Protein AF-A0A835Y8F3-F1 (afdb_monomer_lite)

Foldseek 3Di:
DDDDDDDDDDDDDPPDPPDDDDDDDPDPDDDDDDDDDDDDDDDDDDDDDDDDDDDDDDDDDDDDDDDDDDDDDDDDDDDDDDDDDDDDDDDDDDDDDDDDDPPPPPPPPPPPDPVVVVVVVVVVLLQVFADDDLDPFLPDPVRLVLQLVLLVLLLVLLVLQCVQFDDPLSNVLSVLSNVLSVLSNVLSPDDDPCNRVSVLVSLLSLLVSLQSLLCLQVNHDDPVVVVVSNVCSSRCSVVSNVVSVVNNLVSLVVVCVVPVVLVVLNVQLVVLVVLLVVLVCCVDPVNVPPSNSSSSNSNSNSRSSSSCRVSSRVSVVVVVVPDPPPPPD

Organism: NCBI:txid47281

pLDDT: mean 76.37, std 23.07, range [35.09, 98.69]

Structure (mmCIF, N/CA/C/O backbone):
data_AF-A0A835Y8F3-F1
#
_entry.id   AF-A0A835Y8F3-F1
#
loop_
_atom_site.group_PDB
_atom_site.id
_atom_site.type_symbol
_atom_site.label_atom_id
_atom_site.label_alt_id
_atom_site.label_comp_id
_atom_site.label_asym_id
_atom_site.label_entity_id
_atom_site.label_seq_id
_atom_site.pdbx_PDB_ins_code
_atom_site.Cartn_x
_atom_site.Cartn_y
_atom_site.Cartn_z
_atom_site.occupancy
_atom_site.B_iso_or_equiv
_atom_site.auth_seq_id
_atom_site.auth_comp_id
_atom_site.auth_asym_id
_atom_site.auth_atom_id
_atom_site.pdbx_PDB_model_num
ATOM 1 N N . MET A 1 1 ? -0.228 -54.329 15.354 1.00 44.56 1 MET A N 1
ATOM 2 C CA . MET A 1 1 ? -0.810 -53.948 16.657 1.00 44.56 1 MET A CA 1
ATOM 3 C C . MET A 1 1 ? 0.303 -53.407 17.538 1.00 44.56 1 MET A C 1
ATOM 5 O O . MET A 1 1 ? 1.116 -54.184 18.009 1.00 44.56 1 MET A O 1
ATOM 9 N N . ALA A 1 2 ? 0.378 -52.087 17.684 1.00 35.09 2 ALA A N 1
ATOM 10 C CA . ALA A 1 2 ? 1.173 -51.405 18.702 1.00 35.09 2 ALA A CA 1
ATOM 11 C C . ALA A 1 2 ? 0.467 -50.069 18.959 1.00 35.09 2 ALA A C 1
ATOM 13 O O . ALA A 1 2 ? 0.426 -49.208 18.082 1.00 35.09 2 ALA A O 1
ATOM 14 N N . VAL A 1 3 ? -0.197 -49.978 20.108 1.00 45.72 3 VAL A N 1
ATOM 15 C CA . VAL A 1 3 ? -0.925 -48.799 20.584 1.00 45.72 3 VAL A CA 1
ATOM 16 C C . VAL A 1 3 ? 0.067 -47.966 21.392 1.00 45.72 3 VAL A C 1
ATOM 18 O O . VAL A 1 3 ? 0.670 -48.480 22.331 1.00 45.72 3 VAL A O 1
ATOM 21 N N . ALA A 1 4 ? 0.273 -46.709 21.001 1.00 48.47 4 ALA A N 1
ATOM 22 C CA . ALA A 1 4 ? 1.025 -45.729 21.783 1.00 48.47 4 ALA A CA 1
ATOM 23 C C . ALA A 1 4 ? 0.060 -44.986 22.729 1.00 48.47 4 ALA A C 1
ATOM 25 O O . ALA A 1 4 ? -1.084 -44.761 22.335 1.00 48.47 4 ALA A O 1
ATOM 26 N N . PRO A 1 5 ? 0.477 -44.616 23.955 1.00 59.91 5 PRO A N 1
ATOM 27 C CA . PRO A 1 5 ? -0.421 -44.013 24.929 1.00 59.91 5 PRO A CA 1
ATOM 28 C C . PRO A 1 5 ? -0.569 -42.501 24.718 1.00 59.91 5 PRO A C 1
ATOM 30 O O . PRO A 1 5 ? 0.413 -41.777 24.542 1.00 59.91 5 PRO A O 1
ATOM 33 N N . ASP A 1 6 ? -1.816 -42.042 24.802 1.00 57.12 6 ASP A N 1
ATOM 34 C CA . ASP A 1 6 ? -2.204 -40.637 24.878 1.00 57.12 6 ASP A CA 1
ATOM 35 C C . ASP A 1 6 ? -1.733 -40.026 26.206 1.00 57.12 6 ASP A C 1
ATOM 37 O O . ASP A 1 6 ? -2.283 -40.291 27.276 1.00 57.12 6 ASP A O 1
ATOM 41 N N . GLY A 1 7 ? -0.693 -39.194 26.141 1.00 59.09 7 GLY A N 1
ATOM 42 C CA . GLY A 1 7 ? -0.287 -38.316 27.236 1.00 59.09 7 GLY A CA 1
ATOM 43 C C . GLY A 1 7 ? -0.913 -36.923 27.081 1.00 59.09 7 GLY A C 1
ATOM 44 O O . GLY A 1 7 ? -0.932 -36.392 25.967 1.00 59.09 7 GLY A O 1
ATOM 45 N N . PRO A 1 8 ? -1.404 -36.285 28.159 1.00 51.81 8 PRO A N 1
ATOM 46 C CA . PRO A 1 8 ? -2.010 -34.963 28.072 1.00 51.81 8 PRO A CA 1
ATOM 47 C C . PRO A 1 8 ? -0.957 -33.896 27.741 1.00 51.81 8 PRO A C 1
ATOM 49 O O . PRO A 1 8 ? 0.061 -33.751 28.421 1.00 51.81 8 PRO A O 1
ATOM 52 N N . LEU A 1 9 ? -1.230 -33.119 26.690 1.00 47.66 9 LEU A N 1
ATOM 53 C CA . LEU A 1 9 ? -0.440 -31.958 26.293 1.00 47.66 9 LEU A CA 1
ATOM 54 C C . LEU A 1 9 ? -0.509 -30.889 27.390 1.00 47.66 9 LEU A C 1
ATOM 56 O O . LEU A 1 9 ? -1.548 -30.269 27.619 1.00 47.66 9 LEU A O 1
ATOM 60 N N . THR A 1 10 ? 0.613 -30.651 28.063 1.00 47.69 10 THR A N 1
ATOM 61 C CA . THR A 1 10 ? 0.758 -29.534 28.997 1.00 47.69 10 THR A CA 1
ATOM 62 C C . THR A 1 10 ? 0.810 -28.207 28.227 1.00 47.69 10 THR A C 1
ATOM 64 O O . THR A 1 10 ? 1.503 -28.099 27.211 1.00 47.69 10 THR A O 1
ATOM 67 N N . PRO A 1 11 ? 0.097 -27.157 28.674 1.00 47.84 11 PRO A N 1
ATOM 68 C CA . PRO A 1 11 ? 0.141 -25.865 28.008 1.00 47.84 11 PRO A CA 1
ATOM 69 C C . PRO A 1 11 ? 1.503 -25.197 28.232 1.00 47.84 11 PRO A C 1
ATOM 71 O O . PRO A 1 11 ? 1.900 -24.885 29.357 1.00 47.84 11 PRO A O 1
ATOM 74 N N . VAL A 1 12 ? 2.207 -24.931 27.132 1.00 46.34 12 VAL A N 1
ATOM 75 C CA . VAL A 1 12 ? 3.435 -24.131 27.106 1.00 46.34 12 VAL A CA 1
ATOM 76 C C . VAL A 1 12 ? 3.101 -22.702 27.549 1.00 46.34 12 VAL A C 1
ATOM 78 O O . VAL A 1 12 ? 2.569 -21.894 26.785 1.00 46.34 12 VAL A O 1
ATOM 81 N N . ARG A 1 13 ? 3.410 -22.374 28.810 1.00 39.00 13 ARG A N 1
ATOM 82 C CA . ARG A 1 13 ? 3.364 -21.000 29.331 1.00 39.00 13 ARG A CA 1
ATOM 83 C C . ARG A 1 13 ? 4.481 -20.177 28.688 1.00 39.00 13 ARG A C 1
ATOM 85 O O . ARG A 1 13 ? 5.632 -20.228 29.119 1.00 39.00 13 ARG A O 1
ATOM 92 N N . TRP A 1 14 ? 4.130 -19.357 27.703 1.00 38.19 14 TRP A N 1
ATOM 93 C CA . TRP A 1 14 ? 4.994 -18.281 27.225 1.00 38.19 14 TRP A CA 1
ATOM 94 C C . TRP A 1 14 ? 5.134 -17.221 28.319 1.00 38.19 14 TRP A C 1
ATOM 96 O O . TRP A 1 14 ? 4.242 -16.405 28.553 1.00 38.19 14 TRP A O 1
ATOM 106 N N . ARG A 1 15 ? 6.265 -17.244 29.025 1.00 39.94 15 ARG A N 1
ATOM 107 C CA . ARG A 1 15 ? 6.626 -16.223 30.010 1.00 39.94 15 ARG A CA 1
ATOM 108 C C . ARG A 1 15 ? 7.080 -14.973 29.245 1.00 39.94 15 ARG A C 1
ATOM 110 O O . ARG A 1 15 ? 8.236 -14.859 28.853 1.00 39.94 15 ARG A O 1
ATOM 117 N N . VAL A 1 16 ? 6.157 -14.046 28.983 1.00 46.56 16 VAL A N 1
ATOM 118 C CA . VAL A 1 16 ? 6.501 -12.721 28.445 1.00 46.56 16 VAL A CA 1
ATOM 119 C C . VAL A 1 16 ? 7.231 -11.955 29.544 1.00 46.56 16 VAL A C 1
ATOM 121 O O . VAL A 1 16 ? 6.627 -11.540 30.532 1.00 46.56 16 VAL A O 1
ATOM 124 N N . ALA A 1 17 ? 8.543 -11.786 29.388 1.00 39.31 17 ALA A N 1
ATOM 125 C CA . ALA A 1 17 ? 9.329 -10.909 30.241 1.00 39.31 17 ALA A CA 1
ATOM 126 C C . ALA A 1 17 ? 8.813 -9.470 30.077 1.00 39.31 17 ALA A C 1
ATOM 128 O O . ALA A 1 17 ? 9.050 -8.821 29.056 1.00 39.31 17 ALA A O 1
ATOM 129 N N . ARG A 1 18 ? 8.081 -8.965 31.079 1.00 39.09 18 ARG A N 1
ATOM 130 C CA . ARG A 1 18 ? 7.761 -7.540 31.187 1.00 39.09 18 ARG A CA 1
ATOM 131 C C . ARG A 1 18 ? 9.068 -6.797 31.461 1.00 39.09 18 ARG A C 1
ATOM 133 O O . ARG A 1 18 ? 9.517 -6.734 32.599 1.00 39.09 18 ARG A O 1
ATOM 140 N N . ARG A 1 19 ? 9.696 -6.246 30.420 1.00 47.88 19 ARG A N 1
ATOM 141 C CA . ARG A 1 19 ? 10.683 -5.175 30.599 1.00 47.88 19 ARG A CA 1
ATOM 142 C C . ARG A 1 19 ? 9.930 -3.946 31.098 1.00 47.88 19 ARG A C 1
ATOM 144 O O . ARG A 1 19 ? 9.123 -3.378 30.363 1.00 47.88 19 ARG A O 1
ATOM 151 N N . SER A 1 20 ? 10.175 -3.572 32.348 1.00 46.31 20 SER A N 1
ATOM 152 C CA . SER A 1 20 ? 9.817 -2.267 32.889 1.00 46.31 20 SER A CA 1
ATOM 153 C C . SER A 1 20 ? 10.564 -1.199 32.092 1.00 46.31 20 SER A C 1
ATOM 155 O O . SER A 1 20 ? 11.793 -1.168 32.045 1.00 46.31 20 SER A O 1
ATOM 157 N N . TRP A 1 21 ? 9.811 -0.351 31.399 1.00 45.81 21 TRP A N 1
ATOM 158 C CA . TRP A 1 21 ? 10.354 0.870 30.820 1.00 45.81 21 TRP A CA 1
ATOM 159 C C . TRP A 1 21 ? 10.507 1.897 31.946 1.00 45.81 21 TRP A C 1
ATOM 161 O O . TRP A 1 21 ? 9.588 2.022 32.759 1.00 45.81 21 TRP A O 1
ATOM 171 N N . PRO A 1 22 ? 11.636 2.619 32.035 1.00 50.19 22 PRO A N 1
ATOM 172 C CA . PRO A 1 22 ? 11.792 3.667 33.031 1.00 50.19 22 PRO A CA 1
ATOM 173 C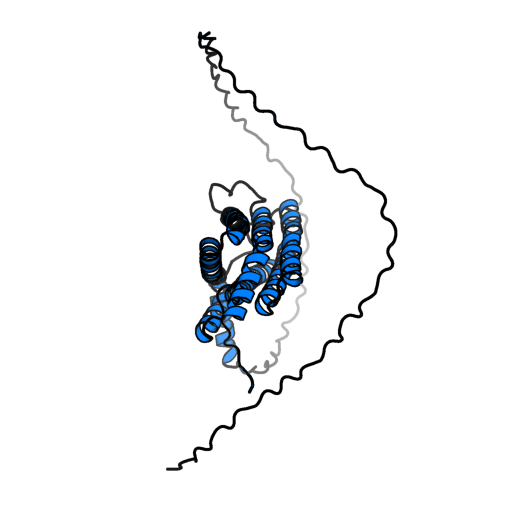 C . PRO A 1 22 ? 10.745 4.760 32.792 1.00 50.19 22 PRO A C 1
ATOM 175 O O . PRO A 1 22 ? 10.546 5.210 31.662 1.00 50.19 22 PRO A O 1
ATOM 178 N N . HIS A 1 23 ? 10.070 5.173 33.865 1.00 46.12 23 HIS A N 1
ATOM 179 C CA . HIS A 1 23 ? 9.161 6.312 33.846 1.00 46.12 23 HIS A CA 1
ATOM 180 C C . HIS A 1 23 ? 9.897 7.569 33.351 1.00 46.12 23 HIS A C 1
ATOM 182 O O . HIS A 1 23 ? 11.042 7.803 33.755 1.00 46.12 23 HIS A O 1
ATOM 188 N N . PRO A 1 24 ? 9.267 8.402 32.504 1.00 43.47 24 PRO A N 1
ATOM 189 C CA . PRO A 1 24 ? 9.845 9.681 32.131 1.00 43.47 24 PRO A CA 1
ATOM 190 C C . PRO A 1 24 ? 9.984 10.554 33.382 1.00 43.47 24 PRO A C 1
ATOM 192 O O . PRO A 1 24 ? 9.021 10.773 34.119 1.00 43.47 24 PRO A O 1
ATOM 195 N N . ARG A 1 25 ? 11.204 11.043 33.628 1.00 46.12 25 ARG A N 1
ATOM 196 C CA . ARG A 1 25 ? 11.465 12.062 34.647 1.00 46.12 25 ARG A CA 1
ATOM 197 C C . ARG A 1 25 ? 10.671 13.313 34.282 1.00 46.12 25 ARG A C 1
ATOM 199 O O . ARG A 1 25 ? 10.851 13.870 33.202 1.00 46.12 25 ARG A O 1
ATOM 206 N N . VAL A 1 26 ? 9.812 13.751 35.197 1.00 43.56 26 VAL A N 1
ATOM 207 C CA . VAL A 1 26 ? 9.160 15.060 35.139 1.00 43.56 26 VAL A CA 1
ATOM 208 C C . VAL A 1 26 ? 10.246 16.114 35.335 1.00 43.56 26 VAL A C 1
ATOM 210 O O . VAL A 1 26 ? 10.705 16.349 36.451 1.00 43.56 26 VAL A O 1
ATOM 213 N N . ILE A 1 27 ? 10.692 16.725 34.240 1.00 45.09 27 ILE A N 1
ATOM 214 C CA . ILE A 1 27 ? 11.496 17.943 34.289 1.00 45.09 27 ILE A CA 1
ATOM 215 C C . ILE A 1 27 ? 10.509 19.083 34.547 1.00 45.09 27 ILE A C 1
ATOM 217 O O . ILE A 1 27 ? 9.724 19.442 33.671 1.00 45.09 27 ILE A O 1
ATOM 221 N N . LYS A 1 28 ? 10.516 19.627 35.769 1.00 41.41 28 LYS A N 1
ATOM 222 C CA . LYS A 1 28 ? 9.869 20.909 36.063 1.00 41.41 28 LYS A CA 1
ATOM 223 C C . LYS A 1 28 ? 10.650 21.995 35.321 1.00 41.41 28 LYS A C 1
ATOM 225 O O . LYS A 1 28 ? 11.751 22.345 35.733 1.00 41.41 28 LYS A O 1
ATOM 230 N N . ALA A 1 29 ? 10.100 22.485 34.216 1.00 38.91 29 ALA A N 1
ATOM 231 C CA . ALA A 1 29 ? 10.605 23.678 33.552 1.00 38.91 29 ALA A CA 1
ATOM 232 C C . ALA A 1 29 ? 10.149 24.916 34.339 1.00 38.91 29 ALA A C 1
ATOM 234 O O . ALA A 1 29 ? 8.958 25.090 34.602 1.00 38.91 29 ALA A O 1
ATOM 235 N N . GLN A 1 30 ? 11.117 25.740 34.741 1.00 39.34 30 GLN A N 1
ATOM 236 C CA . GLN A 1 30 ? 10.907 27.081 35.282 1.00 39.34 30 GLN A CA 1
ATOM 237 C C . GLN A 1 30 ? 10.128 27.944 34.285 1.00 39.34 30 GLN A C 1
ATOM 239 O O . GLN A 1 30 ? 10.415 27.945 33.088 1.00 39.34 30 GLN A O 1
ATOM 244 N N . ALA A 1 31 ? 9.158 28.695 34.806 1.00 40.97 31 ALA A N 1
ATOM 245 C CA . ALA A 1 31 ? 8.430 29.712 34.069 1.00 40.97 31 ALA A CA 1
ATOM 246 C C . ALA A 1 31 ? 9.393 30.830 33.637 1.00 40.97 31 ALA A C 1
ATOM 248 O O . ALA A 1 31 ? 9.937 31.553 34.468 1.00 40.97 31 ALA A O 1
ATOM 249 N N . SER A 1 32 ? 9.597 30.947 32.328 1.00 40.81 32 SER A N 1
ATOM 250 C CA . SER A 1 32 ? 10.219 32.091 31.670 1.00 40.81 32 SER A CA 1
ATOM 251 C C . SER A 1 32 ? 9.108 32.872 30.969 1.00 40.81 32 SER A C 1
ATOM 253 O O . SER A 1 32 ? 8.291 32.304 30.241 1.00 40.81 32 SER A O 1
ATOM 255 N N . SER A 1 33 ? 9.052 34.166 31.267 1.00 43.41 33 SER A N 1
ATOM 256 C CA . SER A 1 33 ? 8.135 35.166 30.726 1.00 43.41 33 SER A CA 1
ATOM 257 C C . SER A 1 33 ? 8.141 35.187 29.194 1.00 43.41 33 SER A C 1
ATOM 259 O O . SER A 1 33 ? 9.172 35.443 28.574 1.00 43.41 33 SER A O 1
ATOM 261 N N . GLN A 1 34 ? 6.972 34.941 28.602 1.00 38.59 34 GLN A N 1
ATOM 262 C CA . GLN A 1 34 ? 6.695 35.117 27.175 1.00 38.59 34 GLN A CA 1
ATOM 263 C C . GLN A 1 34 ? 6.461 36.606 26.860 1.00 38.59 34 GLN A C 1
ATOM 265 O O . GLN A 1 34 ? 5.764 37.265 27.634 1.00 38.59 34 GLN A O 1
ATOM 270 N N . PRO A 1 35 ? 6.966 37.134 25.732 1.00 44.28 35 PRO A N 1
ATOM 271 C CA . PRO A 1 35 ? 6.468 38.374 25.154 1.00 44.28 35 PRO A CA 1
ATOM 272 C C . PRO A 1 35 ? 5.174 38.119 24.363 1.00 44.28 35 PRO A C 1
ATOM 274 O O . PRO A 1 35 ? 5.032 37.100 23.683 1.00 44.28 35 PRO A O 1
ATOM 277 N N . GLU A 1 36 ? 4.237 39.063 24.450 1.00 42.75 36 GLU A N 1
ATOM 278 C CA . GLU A 1 36 ? 3.043 39.137 23.607 1.00 42.75 36 GLU A CA 1
ATOM 279 C C . GLU A 1 36 ? 3.428 39.157 22.123 1.00 42.75 36 GLU A C 1
ATOM 281 O O . GLU A 1 36 ? 4.218 39.993 21.683 1.00 42.75 36 GLU A O 1
ATOM 286 N N . TYR A 1 37 ? 2.834 38.258 21.335 1.00 36.84 37 TYR A N 1
ATOM 287 C CA . TYR A 1 37 ? 2.862 38.341 19.879 1.00 36.84 37 TYR A CA 1
ATOM 288 C C . TYR A 1 37 ? 1.429 38.428 19.357 1.00 36.84 37 TYR A C 1
ATOM 290 O O . TYR A 1 37 ? 0.614 37.524 19.553 1.00 36.84 37 TYR A O 1
ATOM 298 N N . ALA A 1 38 ? 1.142 39.560 18.719 1.00 38.25 38 ALA A N 1
ATOM 299 C CA . ALA A 1 38 ? -0.121 39.886 18.083 1.00 38.25 38 ALA A CA 1
ATOM 300 C C . ALA A 1 38 ? -0.435 38.902 16.944 1.00 38.25 38 ALA A C 1
ATOM 302 O O . ALA A 1 38 ? 0.404 38.617 16.087 1.00 38.25 38 ALA A O 1
ATOM 303 N N . GLY A 1 39 ? -1.658 38.373 16.948 1.00 41.41 39 GLY A N 1
ATOM 304 C CA . GLY A 1 39 ? -2.168 37.508 15.888 1.00 41.41 39 GLY A CA 1
ATOM 305 C C . GLY A 1 39 ? -2.515 38.284 14.608 1.00 41.41 39 GLY A C 1
ATOM 306 O O . GLY A 1 39 ? -2.744 39.494 14.655 1.00 41.41 39 GLY A O 1
ATOM 307 N N . PRO A 1 40 ? -2.590 37.602 13.452 1.00 42.41 40 PRO A N 1
ATOM 308 C CA . PRO A 1 40 ? -3.028 38.218 12.211 1.00 42.41 40 PRO A CA 1
ATOM 309 C C . PRO A 1 40 ? -4.547 38.445 12.205 1.00 42.41 40 PRO A C 1
ATOM 311 O O . PRO A 1 40 ? -5.346 37.546 12.470 1.00 42.41 40 PRO A O 1
ATOM 314 N N . VAL A 1 41 ? -4.914 39.676 11.859 1.00 40.44 41 VAL A N 1
ATOM 315 C CA . VAL A 1 41 ? -6.273 40.164 11.611 1.00 40.44 41 VAL A CA 1
ATOM 316 C C . VAL A 1 41 ? -6.886 39.425 10.414 1.00 40.44 41 VAL A C 1
ATOM 318 O O . VAL A 1 41 ? -6.356 39.468 9.305 1.00 40.44 41 VAL A O 1
ATOM 321 N N . LEU A 1 42 ? -8.023 38.760 10.634 1.00 42.88 42 LEU A N 1
ATOM 322 C CA . LEU A 1 42 ? -8.908 38.253 9.580 1.00 42.88 42 LEU A CA 1
ATOM 323 C C . LEU A 1 42 ? -9.791 39.400 9.057 1.00 42.88 42 LEU A C 1
ATOM 325 O O . LEU A 1 42 ? -10.369 40.120 9.872 1.00 42.88 42 LEU A O 1
ATOM 329 N N . PRO A 1 43 ? -9.973 39.568 7.734 1.00 46.81 43 PRO A N 1
ATOM 330 C CA . PRO A 1 43 ? -10.923 40.542 7.222 1.00 46.81 43 PRO A CA 1
ATOM 331 C C . PRO A 1 43 ? -12.366 40.030 7.333 1.00 46.81 43 PRO A C 1
ATOM 333 O O . PRO A 1 43 ? -12.716 38.929 6.901 1.00 46.81 43 PRO A O 1
ATOM 336 N N . HIS A 1 44 ? -13.202 40.888 7.912 1.00 37.59 44 HIS A N 1
ATOM 337 C CA . HIS A 1 44 ? -14.648 40.768 8.027 1.00 37.59 44 HIS A CA 1
ATOM 338 C C . HIS A 1 44 ? -15.331 40.671 6.652 1.00 37.59 44 HIS A C 1
ATOM 340 O O . HIS A 1 44 ? -15.286 41.605 5.856 1.00 37.59 44 HIS A O 1
ATOM 346 N N . PHE A 1 45 ? -16.050 39.573 6.407 1.00 38.88 45 PHE A N 1
ATOM 347 C CA . PHE A 1 45 ? -17.045 39.484 5.337 1.00 38.88 45 PHE A CA 1
ATOM 348 C C . PHE A 1 45 ? -18.377 40.051 5.847 1.00 38.88 45 PHE A C 1
ATOM 350 O O . PHE A 1 45 ? -19.110 39.390 6.587 1.00 38.88 45 PHE A O 1
ATOM 357 N N . HIS A 1 46 ? -18.685 41.292 5.469 1.00 41.16 46 HIS A N 1
ATOM 358 C CA . HIS A 1 46 ? -19.988 41.903 5.716 1.00 41.16 46 HIS A CA 1
ATOM 359 C C . HIS A 1 46 ? -21.005 41.488 4.647 1.00 41.16 46 HIS A C 1
ATOM 361 O O . HIS A 1 46 ? -20.775 41.598 3.445 1.00 41.16 46 HIS A O 1
ATOM 367 N N . LYS A 1 47 ? -22.164 41.037 5.130 1.00 45.19 47 LYS A N 1
ATOM 368 C CA . LYS A 1 47 ? -23.400 40.839 4.373 1.00 45.19 47 LYS A CA 1
ATOM 369 C C . LYS A 1 47 ? -23.951 42.203 3.947 1.00 45.19 47 LYS A C 1
ATOM 371 O O . LYS A 1 47 ? -24.248 43.014 4.815 1.00 45.19 47 LYS A O 1
ATOM 376 N N . ASN A 1 48 ? -24.158 42.408 2.649 1.00 40.62 48 ASN A N 1
ATOM 377 C CA . ASN A 1 48 ? -25.060 43.430 2.119 1.00 40.62 48 ASN A CA 1
ATOM 378 C C . ASN A 1 48 ? -25.822 42.841 0.927 1.00 40.62 48 ASN A C 1
ATOM 380 O O . ASN A 1 48 ? -25.300 42.734 -0.177 1.00 40.62 48 ASN A O 1
ATOM 384 N N . LEU A 1 49 ? -27.064 42.436 1.188 1.00 39.81 49 LEU A N 1
ATOM 385 C CA . LEU A 1 49 ? -28.080 42.141 0.185 1.00 39.81 49 LEU A CA 1
ATOM 386 C C . LEU A 1 49 ? -29.091 43.287 0.226 1.00 39.81 49 LEU A C 1
ATOM 388 O O . LEU A 1 49 ? -29.805 43.445 1.217 1.00 39.81 49 LEU A O 1
ATOM 392 N N . ARG A 1 50 ? -29.168 44.063 -0.855 1.00 36.78 50 ARG A N 1
ATOM 393 C CA . ARG A 1 50 ? -30.375 44.799 -1.244 1.00 36.78 50 ARG A CA 1
ATOM 394 C C . ARG A 1 50 ? -30.585 44.677 -2.759 1.00 36.78 50 ARG A C 1
ATOM 396 O O . ARG A 1 50 ? -29.601 44.516 -3.479 1.00 36.78 50 ARG A O 1
ATOM 403 N N . PRO A 1 51 ? -31.844 44.696 -3.227 1.00 52.12 51 PRO A N 1
ATOM 404 C CA . PRO A 1 51 ? -32.208 44.294 -4.578 1.00 52.12 51 PRO A CA 1
ATOM 405 C C . PRO A 1 51 ? -32.273 45.500 -5.527 1.00 52.12 51 PRO A C 1
ATOM 407 O O . PRO A 1 51 ? -32.795 46.549 -5.161 1.00 52.12 51 PRO A O 1
ATOM 410 N N . HIS A 1 52 ? -31.810 45.324 -6.762 1.00 41.38 52 HIS A N 1
ATOM 411 C CA . HIS A 1 52 ? -32.110 46.201 -7.900 1.00 41.38 52 HIS A CA 1
ATOM 412 C C . HIS A 1 52 ? -32.528 45.287 -9.061 1.00 41.38 52 HIS A C 1
ATOM 414 O O . HIS A 1 52 ? -31.795 44.366 -9.406 1.00 41.38 52 HIS A O 1
ATOM 420 N N . ILE A 1 53 ? -33.825 45.249 -9.379 1.00 41.16 53 ILE A N 1
ATOM 421 C CA . ILE A 1 53 ? -34.508 46.034 -10.428 1.00 41.16 53 ILE A CA 1
ATOM 422 C C . ILE A 1 53 ? -33.960 45.691 -11.819 1.00 41.16 53 ILE A C 1
ATOM 424 O O . ILE A 1 53 ? -32.792 45.906 -12.121 1.00 41.16 53 ILE A O 1
ATOM 428 N N . ALA A 1 54 ? -34.851 45.116 -12.626 1.00 43.28 54 ALA A N 1
ATOM 429 C CA . ALA A 1 54 ? -34.643 44.673 -13.994 1.00 43.28 54 ALA A CA 1
ATOM 430 C C . ALA A 1 54 ? -34.726 45.826 -15.010 1.00 43.28 54 ALA A C 1
ATOM 432 O O . ALA A 1 54 ? -35.505 46.746 -14.788 1.00 43.28 54 ALA A O 1
ATOM 433 N N . GLU A 1 55 ? -33.970 45.672 -16.110 1.00 35.94 55 GLU A N 1
ATOM 434 C CA . GLU A 1 55 ? -34.162 46.123 -17.516 1.00 35.94 55 GLU A CA 1
ATOM 435 C C . GLU A 1 55 ? -32.881 46.725 -18.138 1.00 35.94 55 GLU A C 1
ATOM 437 O O . GLU A 1 55 ? -32.035 47.239 -17.411 1.00 35.94 55 GLU A O 1
ATOM 442 N N . PRO A 1 56 ? -32.743 46.775 -19.481 1.00 48.59 56 PRO A N 1
ATOM 443 C CA . PRO A 1 56 ? -33.053 45.758 -20.483 1.00 48.59 56 PRO A CA 1
ATOM 444 C C . PRO A 1 56 ? -31.825 45.437 -21.368 1.00 48.59 56 PRO A C 1
ATOM 446 O O . PRO A 1 56 ? -30.767 46.058 -21.301 1.00 48.59 56 PRO A O 1
ATOM 449 N N . GLN A 1 57 ? -31.992 44.413 -22.205 1.00 50.09 57 GLN A N 1
ATOM 450 C CA . GLN A 1 57 ? -31.016 43.882 -23.156 1.00 50.09 57 GLN A CA 1
ATOM 451 C C . GLN A 1 57 ? -30.437 44.937 -24.114 1.00 50.09 57 GLN A C 1
ATOM 453 O O . GLN A 1 57 ? -31.175 45.618 -24.823 1.00 50.09 57 GLN A O 1
ATOM 458 N N . GLN A 1 58 ? -29.109 44.940 -24.255 1.00 43.12 58 GLN A N 1
ATOM 459 C CA . GLN A 1 58 ? -28.425 45.417 -25.458 1.00 43.12 58 GLN A CA 1
ATOM 460 C C . GLN A 1 58 ? -27.713 44.243 -26.132 1.00 43.12 58 GLN A C 1
ATOM 462 O O . GLN A 1 58 ? -26.758 43.667 -25.613 1.00 43.12 58 GLN A O 1
ATOM 467 N N . VAL A 1 59 ? -28.238 43.878 -27.299 1.00 53.16 59 VAL A N 1
ATOM 468 C CA . VAL A 1 59 ? -27.656 42.920 -28.236 1.00 53.16 59 VAL A CA 1
ATOM 469 C C . VAL A 1 59 ? -26.511 43.616 -28.972 1.00 53.16 59 VAL A C 1
ATOM 471 O O . VAL A 1 59 ? -26.714 44.671 -29.568 1.00 53.16 59 VAL A O 1
ATOM 474 N N . ALA A 1 60 ? -25.323 43.013 -28.955 1.00 42.91 60 ALA A N 1
ATOM 475 C CA . ALA A 1 60 ? -24.167 43.442 -29.738 1.00 42.91 60 ALA A CA 1
ATOM 476 C C . ALA A 1 60 ? -23.604 42.257 -30.556 1.00 42.91 60 ALA A C 1
ATOM 478 O O . ALA A 1 60 ? -23.833 41.098 -30.201 1.00 42.91 60 ALA A O 1
ATOM 479 N N . PRO A 1 61 ? -22.952 42.530 -31.699 1.00 51.59 61 PRO A N 1
ATOM 480 C CA . PRO A 1 61 ? -23.097 41.729 -32.911 1.00 51.59 61 PRO A CA 1
ATOM 481 C C . PRO A 1 61 ? -22.209 40.481 -32.981 1.00 51.59 61 PRO A C 1
ATOM 483 O O . PRO A 1 61 ? -21.065 40.444 -32.534 1.00 51.59 61 PRO A O 1
ATOM 486 N N . VAL A 1 62 ? -22.759 39.464 -33.646 1.00 48.47 62 VAL A N 1
ATOM 487 C CA . VAL A 1 62 ? -22.100 38.210 -34.018 1.00 48.47 62 VAL A CA 1
ATOM 488 C C . VAL A 1 62 ? -21.038 38.485 -35.086 1.00 48.47 62 VAL A C 1
ATOM 490 O O . VAL A 1 62 ? -21.359 38.687 -36.258 1.00 48.47 62 VAL A O 1
ATOM 493 N N . HIS A 1 63 ? -19.760 38.441 -34.708 1.00 48.50 63 HIS A N 1
ATOM 494 C CA . HIS A 1 63 ? -18.666 38.378 -35.675 1.00 48.50 63 HIS A CA 1
ATOM 495 C C . HIS A 1 63 ? -18.501 36.943 -36.186 1.00 48.50 63 HIS A C 1
ATOM 497 O O . HIS A 1 63 ? -18.032 36.040 -35.495 1.00 48.50 63 HIS A O 1
ATOM 503 N N . ARG A 1 64 ? -18.923 36.748 -37.436 1.00 48.06 64 ARG A N 1
ATOM 504 C CA . ARG A 1 64 ? -18.785 35.522 -38.222 1.00 48.06 64 ARG A CA 1
ATOM 505 C C . ARG A 1 64 ? -17.313 35.365 -38.627 1.00 48.06 64 ARG A C 1
ATOM 507 O O . ARG A 1 64 ? -16.835 36.080 -39.504 1.00 48.06 64 ARG A O 1
ATOM 514 N N . ALA A 1 65 ? -16.586 34.455 -37.983 1.00 46.84 65 ALA A N 1
ATOM 515 C CA . ALA A 1 65 ? -15.228 34.105 -38.388 1.00 46.84 65 ALA A CA 1
ATOM 516 C C . ALA A 1 65 ? -15.274 33.262 -39.675 1.00 46.84 65 ALA A C 1
ATOM 518 O O . ALA A 1 65 ? -15.767 32.134 -39.683 1.00 46.84 65 ALA A O 1
ATOM 519 N N . VAL A 1 66 ? -14.784 33.840 -40.771 1.00 54.69 66 VAL A N 1
ATOM 520 C CA . VAL A 1 66 ? -14.561 33.159 -42.050 1.00 54.69 66 VAL A CA 1
ATOM 521 C C . VAL A 1 66 ? -13.305 32.299 -41.914 1.00 54.69 66 VAL A C 1
ATOM 523 O O . VAL A 1 66 ? -12.204 32.812 -41.728 1.00 54.69 66 VAL A O 1
ATOM 526 N N . VAL A 1 67 ? -13.474 30.979 -41.988 1.00 57.66 67 VAL A N 1
ATOM 527 C CA . VAL A 1 67 ? -12.370 30.016 -42.044 1.00 57.66 67 VAL A CA 1
ATOM 528 C C . VAL A 1 67 ? -11.825 29.996 -43.471 1.00 57.66 67 VAL A C 1
ATOM 530 O O . VAL A 1 67 ? -12.490 29.520 -44.387 1.00 57.66 67 VAL A O 1
ATOM 533 N N . VAL A 1 68 ? -10.613 30.517 -43.656 1.00 57.41 68 VAL A N 1
ATOM 534 C CA . VAL A 1 68 ? -9.843 30.392 -44.901 1.00 57.41 68 VAL A CA 1
ATOM 535 C C . VAL A 1 68 ? -9.027 29.092 -44.832 1.00 57.41 68 VAL A C 1
ATOM 537 O O . VAL A 1 68 ? -8.245 28.928 -43.891 1.00 57.41 68 VAL A O 1
ATOM 540 N N . PRO A 1 69 ? -9.180 28.145 -45.777 1.00 57.59 69 PRO A N 1
ATOM 541 C CA . PRO A 1 69 ? -8.390 26.920 -45.782 1.00 57.59 69 PRO A CA 1
ATOM 542 C C . PRO A 1 69 ? -6.929 27.201 -46.160 1.00 57.59 69 PRO A C 1
ATOM 544 O O . PRO A 1 69 ? -6.628 27.892 -47.132 1.00 57.59 69 PRO A O 1
ATOM 547 N N . LYS A 1 70 ? -6.013 26.635 -45.371 1.00 57.53 70 LYS A N 1
ATOM 548 C CA . LYS A 1 70 ? -4.562 26.692 -45.575 1.00 57.53 70 LYS A CA 1
ATOM 549 C C . LYS A 1 70 ? -4.158 25.774 -46.746 1.00 57.53 70 LYS A C 1
ATOM 551 O O . LYS A 1 70 ? -4.555 24.609 -46.732 1.00 57.53 70 LYS A O 1
ATOM 556 N N . PRO A 1 71 ? -3.365 26.242 -47.726 1.00 55.78 71 PRO A N 1
ATOM 557 C CA . PRO A 1 71 ? -2.922 25.410 -48.841 1.00 55.78 71 PRO A CA 1
ATOM 558 C C . PRO A 1 71 ? -1.859 24.384 -48.414 1.00 55.78 71 PRO A C 1
ATOM 560 O O . PRO A 1 71 ? -0.972 24.669 -47.606 1.00 55.78 71 PRO A O 1
ATOM 563 N N . LEU A 1 72 ? -1.974 23.182 -48.985 1.00 55.94 72 LEU A N 1
ATOM 564 C CA . LEU A 1 72 ? -0.997 22.091 -48.930 1.00 55.94 72 LEU A CA 1
ATOM 565 C C . LEU A 1 72 ? 0.324 22.510 -49.599 1.00 55.94 72 LEU A C 1
ATOM 567 O O . LEU A 1 72 ? 0.283 23.018 -50.721 1.00 55.94 72 LEU A O 1
ATOM 571 N N . PRO A 1 73 ? 1.496 22.253 -48.991 1.00 61.84 73 PRO A N 1
ATOM 572 C CA . PRO A 1 73 ? 2.753 22.338 -49.713 1.00 61.84 73 PRO A CA 1
ATOM 573 C C . PRO A 1 73 ? 2.962 21.101 -50.595 1.00 61.84 73 PRO A C 1
ATOM 575 O O . PRO A 1 73 ? 2.762 19.957 -50.183 1.00 61.84 73 PRO A O 1
ATOM 578 N N . ALA A 1 74 ? 3.357 21.398 -51.828 1.00 42.59 74 ALA A N 1
ATOM 579 C CA . ALA A 1 74 ? 3.640 20.484 -52.914 1.00 42.59 74 ALA A CA 1
ATOM 580 C C . ALA A 1 74 ? 4.830 19.557 -52.630 1.00 42.59 74 ALA A C 1
ATOM 582 O O . ALA A 1 74 ? 5.775 19.903 -51.922 1.00 42.59 74 ALA A O 1
ATOM 583 N N . ALA A 1 75 ? 4.776 18.387 -53.264 1.00 46.19 75 ALA A N 1
ATOM 584 C CA . ALA A 1 75 ? 5.895 17.481 -53.423 1.00 46.19 75 ALA A CA 1
ATOM 585 C C . ALA A 1 75 ? 7.031 18.159 -54.205 1.00 46.19 75 ALA A C 1
ATOM 587 O O . ALA A 1 75 ? 6.814 18.676 -55.301 1.00 46.19 75 ALA A O 1
ATOM 588 N N . SER A 1 76 ? 8.250 18.081 -53.680 1.00 45.72 76 SER A N 1
ATOM 589 C CA . SER A 1 76 ? 9.471 18.263 -54.457 1.00 45.72 76 SER A CA 1
ATOM 590 C C . SER A 1 76 ? 10.399 17.077 -54.226 1.00 45.72 76 SER A C 1
ATOM 592 O O . SER A 1 76 ? 10.693 16.659 -53.107 1.00 45.72 76 SER A O 1
ATOM 594 N N . ALA A 1 77 ? 10.770 16.492 -55.356 1.00 41.53 77 ALA A N 1
ATOM 595 C CA . ALA A 1 77 ? 11.657 15.366 -55.508 1.00 41.53 77 ALA A CA 1
ATOM 596 C C . ALA A 1 77 ? 13.131 15.790 -55.378 1.00 41.53 77 ALA A C 1
ATOM 598 O O . ALA A 1 77 ? 13.464 16.971 -55.305 1.00 41.53 77 ALA A O 1
ATOM 599 N N . SER A 1 78 ? 13.991 14.777 -55.492 1.00 38.97 78 SER A N 1
ATOM 600 C CA . SER A 1 78 ? 15.434 14.823 -55.755 1.00 38.97 78 SER A CA 1
ATOM 601 C C . SER A 1 78 ? 16.351 15.172 -54.576 1.00 38.97 78 SER A C 1
ATOM 603 O O . SER A 1 78 ? 16.665 16.323 -54.302 1.00 38.97 78 SER A O 1
ATOM 605 N N . MET A 1 79 ? 16.893 14.123 -53.949 1.00 38.47 79 MET A N 1
ATOM 606 C CA . MET A 1 79 ? 18.259 14.161 -53.432 1.00 38.47 79 MET A CA 1
ATOM 607 C C . MET A 1 79 ? 19.059 13.031 -54.078 1.00 38.47 79 MET A C 1
ATOM 609 O O . MET A 1 79 ? 18.762 11.847 -53.932 1.00 38.47 79 MET A O 1
ATOM 613 N N . SER A 1 80 ? 20.051 13.478 -54.833 1.00 41.94 80 SER A N 1
ATOM 614 C CA . SER A 1 80 ? 21.133 12.766 -55.492 1.00 41.94 80 SER A CA 1
ATOM 615 C C . SER A 1 80 ? 21.864 11.796 -54.561 1.00 41.94 80 SER A C 1
ATOM 617 O O . SER A 1 80 ? 22.440 12.203 -53.552 1.00 41.94 80 SER A O 1
ATOM 619 N N . GLN A 1 81 ? 21.900 10.522 -54.947 1.00 40.75 81 GLN A N 1
ATOM 620 C CA . GLN A 1 81 ? 22.909 9.573 -54.491 1.00 40.75 81 GLN A CA 1
ATOM 621 C C . GLN A 1 81 ? 24.074 9.619 -55.479 1.00 40.75 81 GLN A C 1
ATOM 623 O O . GLN A 1 81 ? 23.931 9.171 -56.613 1.00 40.75 81 GLN A O 1
ATOM 628 N N . GLN A 1 82 ? 25.220 10.134 -55.043 1.00 39.66 82 GLN A N 1
ATOM 629 C CA . GLN A 1 82 ? 26.493 9.862 -55.697 1.00 39.66 82 GLN A CA 1
ATOM 630 C C . GLN A 1 82 ? 27.619 9.780 -54.657 1.00 39.66 82 GLN A C 1
ATOM 632 O O . GLN A 1 82 ? 27.830 10.698 -53.874 1.00 39.66 82 GLN A O 1
ATOM 637 N N . GLU A 1 83 ? 28.276 8.615 -54.688 1.00 38.28 83 GLU A N 1
ATOM 638 C CA . GLU A 1 83 ? 29.719 8.382 -54.533 1.00 38.28 83 GLU A CA 1
ATOM 639 C C . GLU A 1 83 ? 30.426 8.741 -53.220 1.00 38.28 83 GLU A C 1
ATOM 641 O O . GLU A 1 83 ? 30.721 9.894 -52.937 1.00 38.28 83 GLU A O 1
ATOM 646 N N . THR A 1 84 ? 30.848 7.708 -52.478 1.00 42.38 84 THR A N 1
ATOM 647 C CA . THR A 1 84 ? 32.261 7.238 -52.367 1.00 42.38 84 THR A CA 1
ATOM 648 C C . THR A 1 84 ? 32.325 6.171 -51.255 1.00 42.38 84 THR A C 1
ATOM 650 O O . THR A 1 84 ? 31.961 6.420 -50.114 1.00 42.38 84 THR A O 1
ATOM 653 N N . ALA A 1 85 ? 32.549 4.881 -51.521 1.00 38.38 85 ALA A N 1
ATOM 654 C CA . ALA A 1 85 ? 33.782 4.232 -51.981 1.00 38.38 85 ALA A CA 1
ATOM 655 C C . ALA A 1 85 ? 34.991 4.443 -51.044 1.00 38.38 85 ALA A C 1
ATOM 657 O O . ALA A 1 85 ? 35.898 5.197 -51.362 1.00 38.38 85 ALA A O 1
ATOM 658 N N . VAL A 1 86 ? 35.037 3.702 -49.926 1.00 43.09 86 VAL A N 1
ATOM 659 C CA . VAL A 1 86 ? 36.298 3.283 -49.278 1.00 43.09 86 VAL A CA 1
ATOM 660 C C . VAL A 1 86 ? 36.147 1.828 -48.816 1.00 43.09 86 VAL A C 1
ATOM 662 O O . VAL A 1 86 ? 35.819 1.535 -47.669 1.00 43.09 86 VAL A O 1
ATOM 665 N N . GLN A 1 87 ? 36.360 0.892 -49.743 1.00 42.19 87 GLN A N 1
ATOM 666 C CA . GLN A 1 87 ? 36.728 -0.484 -49.415 1.00 42.19 87 GLN A CA 1
ATOM 667 C C . GLN A 1 87 ? 38.254 -0.564 -49.421 1.00 42.19 87 GLN A C 1
ATOM 669 O O . GLN A 1 87 ? 38.879 -0.556 -50.476 1.00 42.19 87 GLN A O 1
ATOM 674 N N . ALA A 1 88 ? 38.848 -0.649 -48.233 1.00 41.97 88 ALA A N 1
ATOM 675 C CA . ALA A 1 88 ? 40.260 -0.951 -48.056 1.00 41.97 88 ALA A CA 1
ATOM 676 C C . ALA A 1 88 ? 40.400 -2.309 -47.353 1.00 41.97 88 ALA A C 1
ATOM 678 O O . ALA A 1 88 ? 40.187 -2.449 -46.150 1.00 41.97 88 ALA A O 1
ATOM 679 N N . VAL A 1 89 ? 40.679 -3.315 -48.182 1.00 44.31 89 VAL A N 1
ATOM 680 C CA . VAL A 1 89 ? 41.648 -4.408 -48.001 1.00 44.31 89 VAL A CA 1
ATOM 681 C C . VAL A 1 89 ? 42.115 -4.665 -46.558 1.00 44.31 89 VAL A C 1
ATOM 683 O O . VAL A 1 89 ? 42.869 -3.882 -45.983 1.00 44.31 89 VAL A O 1
ATOM 686 N N . LYS A 1 90 ? 41.795 -5.852 -46.022 1.00 42.72 90 LYS A N 1
ATOM 687 C CA . LYS A 1 90 ? 42.618 -6.502 -44.990 1.00 42.72 90 LYS A CA 1
ATOM 688 C C . LYS A 1 90 ? 43.026 -7.907 -45.437 1.00 42.72 90 LYS A C 1
ATOM 690 O O . LYS A 1 90 ? 42.166 -8.659 -45.895 1.00 42.72 90 LYS A O 1
ATOM 695 N N . PRO A 1 91 ? 44.320 -8.254 -45.323 1.00 59.16 91 PRO A N 1
ATOM 696 C CA . PRO A 1 91 ? 44.861 -9.473 -45.888 1.00 59.16 91 PRO A CA 1
ATOM 697 C C . PRO A 1 91 ? 44.588 -10.705 -45.025 1.00 59.16 91 PRO A C 1
ATOM 699 O O . PRO A 1 91 ? 44.547 -10.677 -43.795 1.00 59.16 91 PRO A O 1
ATOM 702 N N . VAL A 1 92 ? 44.458 -11.797 -45.765 1.00 51.56 92 VAL A N 1
ATOM 703 C CA . VAL A 1 92 ? 44.497 -13.198 -45.373 1.00 51.56 92 VAL A CA 1
ATOM 704 C C . VAL A 1 92 ? 45.802 -13.508 -44.633 1.00 51.56 92 VAL A C 1
ATOM 706 O O . VAL A 1 92 ? 46.880 -13.385 -45.203 1.00 51.56 92 VAL A O 1
ATOM 709 N N . LEU A 1 93 ? 45.700 -13.980 -43.389 1.00 52.69 93 LEU A N 1
ATOM 710 C CA . LEU A 1 93 ? 46.754 -14.748 -42.720 1.00 52.69 93 LEU A CA 1
ATOM 711 C C . LEU A 1 93 ? 46.133 -15.985 -42.064 1.00 52.69 93 LEU A C 1
ATOM 713 O O . LEU A 1 93 ? 45.721 -15.998 -40.904 1.00 52.69 93 LEU A O 1
ATOM 717 N N . SER A 1 94 ? 46.051 -17.040 -42.865 1.00 46.72 94 SER A N 1
ATOM 718 C CA . SER A 1 94 ? 45.665 -18.396 -42.493 1.00 46.72 94 SER A CA 1
ATOM 719 C C . SER A 1 94 ? 46.857 -19.109 -41.843 1.00 46.72 94 SER A C 1
ATOM 721 O O . SER A 1 94 ? 47.664 -19.754 -42.510 1.00 46.72 94 SER A O 1
ATOM 723 N N . ALA A 1 95 ? 46.966 -19.028 -40.516 1.00 50.69 95 ALA A N 1
ATOM 724 C CA . ALA A 1 95 ? 47.858 -19.894 -39.751 1.00 50.69 95 ALA A CA 1
ATOM 725 C C . ALA A 1 95 ? 47.196 -21.268 -39.552 1.00 50.69 95 ALA A C 1
ATOM 727 O O . ALA A 1 95 ? 46.290 -21.456 -38.736 1.00 50.69 95 ALA A O 1
ATOM 728 N N . ARG A 1 96 ? 47.661 -22.234 -40.344 1.00 50.75 96 ARG A N 1
ATOM 729 C CA . ARG A 1 96 ? 47.294 -23.653 -40.331 1.00 50.75 96 ARG A CA 1
ATOM 730 C C . ARG A 1 96 ? 47.707 -24.280 -38.988 1.00 50.75 96 ARG A C 1
ATOM 732 O O . ARG A 1 96 ? 48.848 -24.694 -38.810 1.00 50.75 96 ARG A O 1
ATOM 739 N N . ARG A 1 97 ? 46.788 -24.328 -38.018 1.00 53.97 97 ARG A N 1
ATOM 740 C CA . ARG A 1 97 ? 46.988 -25.019 -36.732 1.00 53.97 97 ARG A CA 1
ATOM 741 C C . ARG A 1 97 ? 46.422 -26.436 -36.838 1.00 53.97 97 ARG A C 1
ATOM 743 O O . ARG A 1 97 ? 45.240 -26.608 -37.117 1.00 53.97 97 ARG A O 1
ATOM 750 N N . ALA A 1 98 ? 47.278 -27.436 -36.639 1.00 60.97 98 ALA A N 1
ATOM 751 C CA . ALA A 1 98 ? 46.912 -28.850 -36.635 1.00 60.97 98 ALA A CA 1
ATOM 752 C C . ALA A 1 98 ? 45.769 -29.150 -35.635 1.00 60.97 98 ALA A C 1
ATOM 754 O O . ALA A 1 98 ? 45.704 -28.513 -34.575 1.00 60.97 98 ALA A O 1
ATOM 755 N N . PRO A 1 99 ? 44.883 -30.120 -35.931 1.00 54.38 99 PRO A N 1
ATOM 756 C CA . PRO A 1 99 ? 43.780 -30.478 -35.050 1.00 54.38 99 PRO A CA 1
ATOM 757 C C . PRO A 1 99 ? 44.318 -31.131 -33.771 1.00 54.38 99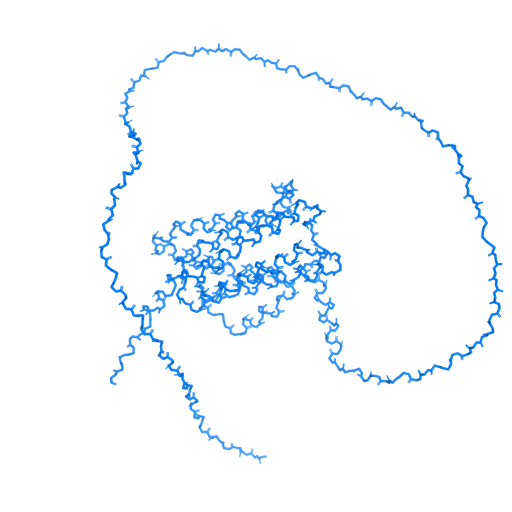 PRO A C 1
ATOM 759 O O . PRO A 1 99 ? 44.684 -32.303 -33.750 1.00 54.38 99 PRO A O 1
ATOM 762 N N . ARG A 1 100 ? 44.355 -30.376 -32.668 1.00 59.31 100 ARG A N 1
ATOM 763 C CA . ARG A 1 100 ? 44.448 -30.975 -31.332 1.00 59.31 100 ARG A CA 1
ATOM 764 C C . ARG A 1 100 ? 43.097 -31.601 -31.021 1.00 59.31 100 ARG A C 1
ATOM 766 O O . ARG A 1 100 ? 42.124 -30.877 -30.830 1.00 59.31 100 ARG A O 1
ATOM 773 N N . VAL A 1 101 ? 43.048 -32.930 -30.971 1.00 66.25 101 VAL A N 1
ATOM 774 C CA . VAL A 1 101 ? 41.908 -33.685 -30.442 1.00 66.25 101 VAL A CA 1
ATOM 775 C C . VAL A 1 101 ? 41.683 -33.230 -28.994 1.00 66.25 101 VAL A C 1
ATOM 777 O O . VAL A 1 101 ? 42.565 -33.429 -28.155 1.00 66.25 101 VAL A O 1
ATOM 780 N N . PRO A 1 102 ? 40.551 -32.583 -28.666 1.00 62.22 102 PRO A N 1
ATOM 781 C CA . PRO A 1 102 ? 40.263 -32.229 -27.291 1.00 62.22 102 PRO A CA 1
ATOM 782 C C . PRO A 1 102 ? 39.936 -33.516 -26.531 1.00 62.22 102 PRO A C 1
ATOM 784 O O . PRO A 1 102 ? 38.874 -34.110 -26.722 1.00 62.22 102 PRO A O 1
ATOM 787 N N . VAL A 1 103 ? 40.844 -33.947 -25.652 1.00 65.25 103 VAL A N 1
ATOM 788 C CA . VAL A 1 103 ? 40.528 -34.933 -24.614 1.00 65.25 103 VAL A CA 1
ATOM 789 C C . VAL A 1 103 ? 39.453 -34.299 -23.741 1.00 65.25 103 VAL A C 1
ATOM 791 O O . VAL A 1 103 ? 39.724 -33.399 -22.951 1.00 65.25 103 VAL A O 1
ATOM 794 N N . ARG A 1 104 ? 38.204 -34.705 -23.970 1.00 63.69 104 ARG A N 1
ATOM 795 C CA . ARG A 1 104 ? 37.020 -34.214 -23.271 1.00 63.69 104 ARG A CA 1
ATOM 796 C C . ARG A 1 104 ? 37.127 -34.698 -21.821 1.00 63.69 104 ARG A C 1
ATOM 798 O O . ARG A 1 104 ? 36.960 -35.897 -21.598 1.00 63.69 104 ARG A O 1
ATOM 805 N N . PRO A 1 105 ? 37.395 -33.825 -20.831 1.00 65.75 105 PRO A N 1
ATOM 806 C CA . PRO A 1 105 ? 37.345 -34.261 -19.449 1.00 65.75 105 PRO A CA 1
ATOM 807 C C . PRO A 1 105 ? 35.911 -34.716 -19.183 1.00 65.75 105 PRO A C 1
ATOM 809 O O . PRO A 1 105 ? 34.958 -33.977 -19.456 1.00 65.75 105 PRO A O 1
ATOM 812 N N . LEU A 1 106 ? 35.758 -35.955 -18.712 1.00 65.38 106 LEU A N 1
ATOM 813 C CA . LEU A 1 106 ? 34.495 -36.504 -18.232 1.00 65.38 106 LEU A CA 1
ATOM 814 C C . LEU A 1 106 ? 33.991 -35.588 -17.118 1.00 65.38 106 LEU A C 1
ATOM 816 O O . LEU A 1 106 ? 34.404 -35.681 -15.965 1.00 65.38 106 LEU A O 1
ATOM 820 N N . ALA A 1 107 ? 33.136 -34.638 -17.498 1.00 62.47 107 ALA A N 1
ATOM 821 C CA . ALA A 1 107 ? 32.564 -33.687 -16.571 1.00 62.47 107 ALA A CA 1
ATOM 822 C C . ALA A 1 107 ? 31.844 -34.478 -15.470 1.00 62.47 107 ALA A C 1
ATOM 824 O O . ALA A 1 107 ? 31.033 -35.357 -15.790 1.00 62.47 107 ALA A O 1
ATOM 825 N N . PRO A 1 108 ? 32.113 -34.188 -14.184 1.00 64.44 108 PRO A N 1
ATOM 826 C CA . PRO A 1 108 ? 31.501 -34.912 -13.089 1.00 64.44 108 PRO A CA 1
ATOM 827 C C . PRO A 1 108 ? 29.988 -34.838 -13.248 1.00 64.44 108 PRO A C 1
ATOM 829 O O . PRO A 1 108 ? 29.401 -33.760 -13.407 1.00 64.44 108 PRO A O 1
ATOM 832 N N . ARG A 1 109 ? 29.366 -36.018 -13.255 1.00 61.25 109 ARG A N 1
ATOM 833 C CA . ARG A 1 109 ? 27.934 -36.243 -13.447 1.00 61.25 109 ARG A CA 1
ATOM 834 C C . ARG A 1 109 ? 27.194 -35.603 -12.266 1.00 61.25 109 ARG A C 1
ATOM 836 O O . ARG A 1 109 ? 26.846 -36.270 -11.298 1.00 61.25 109 ARG A O 1
ATOM 843 N N . ARG A 1 110 ? 27.001 -34.277 -12.308 1.00 64.31 110 ARG A N 1
ATOM 844 C CA . ARG A 1 110 ? 26.285 -33.503 -11.283 1.00 64.31 110 ARG A CA 1
ATOM 845 C C . ARG A 1 110 ? 24.891 -34.106 -11.143 1.00 64.31 110 ARG A C 1
ATOM 847 O O . ARG A 1 110 ? 24.050 -33.916 -12.027 1.00 64.31 110 ARG A O 1
ATOM 854 N N . ARG A 1 111 ? 24.663 -34.833 -10.043 1.00 62.62 111 ARG A N 1
ATOM 855 C CA . ARG A 1 111 ? 23.367 -35.409 -9.669 1.00 62.62 111 ARG A CA 1
ATOM 856 C C . ARG A 1 111 ? 22.300 -34.320 -9.787 1.00 62.62 111 ARG A C 1
ATOM 858 O O . ARG A 1 111 ? 22.321 -33.310 -9.083 1.00 62.62 111 ARG A O 1
ATOM 865 N N . ARG A 1 112 ? 21.404 -34.485 -10.759 1.00 60.97 112 ARG A N 1
ATOM 866 C CA . ARG A 1 112 ? 20.286 -33.574 -11.004 1.00 60.97 112 ARG A CA 1
ATOM 867 C C . ARG A 1 112 ? 19.235 -33.858 -9.933 1.00 60.97 112 ARG A C 1
ATOM 869 O O . ARG A 1 112 ? 18.429 -34.759 -10.100 1.00 60.97 112 ARG A O 1
ATOM 876 N N . GLY A 1 113 ? 19.286 -33.125 -8.821 1.00 74.62 113 GLY A N 1
ATOM 877 C CA . GLY A 1 113 ? 18.290 -33.258 -7.758 1.00 74.62 113 GLY A CA 1
ATOM 878 C C . GLY A 1 113 ? 16.869 -32.932 -8.256 1.00 74.62 113 GLY A C 1
ATOM 879 O O . GLY A 1 113 ? 16.719 -32.030 -9.094 1.00 74.62 113 GLY A O 1
ATOM 880 N N . PRO A 1 114 ? 15.832 -33.617 -7.738 1.00 74.06 114 PRO A N 1
ATOM 881 C CA . PRO A 1 114 ? 14.439 -33.501 -8.199 1.00 74.06 114 PRO A CA 1
ATOM 882 C C . PRO A 1 114 ? 13.890 -32.063 -8.120 1.00 74.06 114 PRO A C 1
ATOM 884 O O . PRO A 1 114 ? 13.083 -31.638 -8.946 1.00 74.06 114 PRO A O 1
ATOM 887 N N . PHE A 1 115 ? 14.428 -31.241 -7.219 1.00 68.94 115 PHE A N 1
ATOM 888 C CA . PHE A 1 115 ? 14.013 -29.850 -7.019 1.00 68.94 115 PHE A CA 1
ATOM 889 C C . PHE A 1 115 ? 14.412 -28.880 -8.149 1.00 68.94 115 PHE A C 1
ATOM 891 O O . PHE A 1 115 ? 13.844 -27.791 -8.267 1.00 68.94 115 PHE A O 1
ATOM 898 N N . ARG A 1 116 ? 15.346 -29.250 -9.043 1.00 70.00 116 ARG A N 1
ATOM 899 C CA . ARG A 1 116 ? 15.719 -28.398 -10.195 1.00 70.00 116 ARG A CA 1
ATOM 900 C C . ARG A 1 116 ? 14.639 -28.340 -11.279 1.00 70.00 116 ARG A C 1
ATOM 902 O O . ARG A 1 116 ? 14.616 -27.374 -12.046 1.00 70.00 116 ARG A O 1
ATOM 909 N N . GLY A 1 117 ? 13.787 -29.362 -11.379 1.00 71.88 117 GLY A N 1
ATOM 910 C CA . GLY A 1 117 ? 12.627 -29.365 -12.277 1.00 71.88 117 GLY A CA 1
ATOM 911 C C . GLY A 1 117 ? 11.579 -28.367 -11.798 1.00 71.88 117 GLY A C 1
ATOM 912 O O . GLY A 1 117 ? 11.245 -27.432 -12.524 1.00 71.88 117 GLY A O 1
ATOM 913 N N . LEU A 1 118 ? 11.194 -28.483 -10.525 1.00 76.06 118 LEU A N 1
ATOM 914 C CA . LEU A 1 118 ? 10.237 -27.588 -9.877 1.00 76.06 118 LEU A CA 1
ATOM 915 C C . LEU A 1 118 ? 10.694 -26.123 -9.923 1.00 76.06 118 LEU A C 1
ATOM 917 O O . LEU A 1 118 ? 9.947 -25.254 -10.358 1.00 76.06 118 LEU A O 1
ATOM 921 N N . GLY A 1 119 ? 11.961 -25.839 -9.603 1.00 71.19 119 GLY A N 1
ATOM 922 C CA . GLY A 1 119 ? 12.492 -24.474 -9.674 1.00 71.19 119 GLY A CA 1
ATOM 923 C C . GLY A 1 119 ? 12.560 -23.886 -11.093 1.00 71.19 119 GLY A C 1
ATOM 924 O O . GLY A 1 119 ? 12.621 -22.667 -11.248 1.00 71.19 119 GLY A O 1
ATOM 925 N N . ARG A 1 120 ? 12.584 -24.709 -12.150 1.00 73.69 120 ARG A N 1
ATOM 926 C CA . ARG A 1 120 ? 12.485 -24.233 -13.545 1.00 73.69 120 ARG A CA 1
ATOM 927 C C . ARG A 1 120 ? 11.034 -24.053 -13.974 1.00 73.69 120 ARG A C 1
ATOM 929 O O . ARG A 1 120 ? 10.744 -23.051 -14.616 1.00 73.69 120 ARG A O 1
ATOM 936 N N . ALA A 1 121 ? 10.140 -24.944 -13.552 1.00 71.00 121 ALA A N 1
ATOM 937 C CA . ALA A 1 121 ? 8.704 -24.812 -13.768 1.00 71.00 121 ALA A CA 1
ATOM 938 C C . ALA A 1 121 ? 8.150 -23.547 -13.092 1.00 71.00 121 ALA A C 1
ATOM 940 O O . ALA A 1 121 ? 7.513 -22.737 -13.756 1.00 71.00 121 ALA A O 1
ATOM 941 N N . LEU A 1 122 ? 8.499 -23.299 -11.824 1.00 67.81 122 LEU A N 1
ATOM 942 C CA . LEU A 1 122 ? 8.094 -22.093 -11.091 1.00 67.81 122 LEU A CA 1
ATOM 943 C C . LEU A 1 122 ? 8.653 -20.807 -11.723 1.00 67.81 122 LEU A C 1
ATOM 945 O O . LEU A 1 122 ? 7.933 -19.819 -11.846 1.00 67.81 122 LEU A O 1
ATOM 949 N N . ARG A 1 123 ? 9.907 -20.820 -12.201 1.00 66.06 123 ARG A N 1
ATOM 950 C CA . ARG A 1 123 ? 10.488 -19.685 -12.948 1.00 66.06 123 ARG A CA 1
ATOM 951 C C . ARG A 1 123 ? 9.810 -19.463 -14.300 1.00 66.06 123 ARG A C 1
ATOM 953 O O . ARG A 1 123 ? 9.541 -18.318 -14.657 1.00 66.06 123 ARG A O 1
ATOM 960 N N . GLY A 1 124 ? 9.512 -20.535 -15.032 1.00 65.75 124 GLY A N 1
ATOM 961 C CA . GLY A 1 124 ? 8.795 -20.472 -16.304 1.00 65.75 124 GLY A CA 1
ATOM 962 C C . GLY A 1 124 ? 7.373 -19.938 -16.132 1.00 65.75 124 GLY A C 1
ATOM 963 O O . GLY A 1 124 ? 6.973 -19.030 -16.857 1.00 65.75 124 GLY A O 1
ATOM 964 N N . LEU A 1 125 ? 6.649 -20.405 -15.114 1.00 60.38 125 LEU A N 1
ATOM 965 C CA . LEU A 1 125 ? 5.298 -19.942 -14.802 1.00 60.38 125 LEU A CA 1
ATOM 966 C C . LEU A 1 125 ? 5.296 -18.476 -14.327 1.00 60.38 125 LEU A C 1
ATOM 968 O O . LEU A 1 125 ? 4.513 -17.662 -14.817 1.00 60.38 125 LEU A O 1
ATOM 972 N N . GLY A 1 126 ? 6.250 -18.097 -13.468 1.00 55.50 126 GLY A N 1
ATOM 973 C CA . GLY A 1 126 ? 6.424 -16.717 -12.995 1.00 55.50 126 GLY A CA 1
ATOM 974 C C . GLY A 1 126 ? 6.836 -15.733 -14.097 1.00 55.50 126 GLY A C 1
ATOM 975 O O . GLY A 1 126 ? 6.480 -14.557 -14.054 1.00 55.50 126 GLY A O 1
ATOM 976 N N . SER A 1 127 ? 7.545 -16.198 -15.132 1.00 57.38 127 SER A N 1
ATOM 977 C CA . SER A 1 127 ? 7.874 -15.371 -16.302 1.00 57.38 127 SER A CA 1
ATOM 978 C C . SER A 1 127 ? 6.675 -15.076 -17.206 1.00 57.38 127 SER A C 1
ATOM 980 O O . SER A 1 127 ? 6.719 -14.103 -17.957 1.00 57.38 127 SER A O 1
ATOM 982 N N . ARG A 1 128 ? 5.601 -15.875 -17.130 1.00 57.53 128 ARG A N 1
ATOM 983 C CA . ARG A 1 128 ? 4.427 -15.738 -18.002 1.00 57.53 128 ARG A CA 1
ATOM 984 C C . ARG A 1 128 ? 3.303 -14.892 -17.407 1.00 57.53 128 ARG A C 1
ATOM 986 O O . ARG A 1 128 ? 2.563 -14.322 -18.201 1.00 57.53 128 ARG A O 1
ATOM 993 N N . LEU A 1 129 ? 3.215 -14.782 -16.078 1.00 55.38 129 LEU A N 1
ATOM 994 C CA . LEU A 1 129 ? 2.047 -14.221 -15.383 1.00 55.38 129 LEU A CA 1
ATOM 995 C C . LEU A 1 129 ? 2.289 -12.883 -14.658 1.00 55.38 129 LEU A C 1
ATOM 997 O O . LEU A 1 129 ? 1.329 -12.171 -14.404 1.00 55.38 129 LEU A O 1
ATOM 1001 N N . GLY A 1 130 ? 3.538 -12.505 -14.363 1.00 58.41 130 GLY A N 1
ATOM 1002 C CA . GLY A 1 130 ? 3.843 -11.224 -13.704 1.00 58.41 130 GLY A CA 1
ATOM 1003 C C . GLY A 1 130 ? 4.028 -10.041 -14.670 1.00 58.41 130 GLY A C 1
ATOM 1004 O O . GLY A 1 130 ? 4.105 -10.253 -15.883 1.00 58.41 130 GLY A O 1
ATOM 1005 N N . PRO A 1 131 ? 4.187 -8.804 -14.151 1.00 61.97 131 PRO A N 1
ATOM 1006 C CA . PRO A 1 131 ? 4.544 -7.636 -14.957 1.00 61.97 131 PRO A CA 1
ATOM 1007 C C . PRO A 1 131 ? 5.760 -7.946 -15.843 1.00 61.97 131 PRO A C 1
ATOM 1009 O O . PRO A 1 131 ? 6.802 -8.400 -15.350 1.00 61.97 131 PRO A O 1
ATOM 1012 N N . LYS A 1 132 ? 5.619 -7.752 -17.161 1.00 65.88 132 LYS A N 1
ATOM 1013 C CA . LYS A 1 132 ? 6.668 -8.040 -18.151 1.00 65.88 132 LYS A CA 1
ATOM 1014 C C . LYS A 1 132 ? 7.343 -6.762 -18.627 1.00 65.88 132 LYS A C 1
ATOM 1016 O O . LYS A 1 132 ? 6.707 -5.722 -18.773 1.00 65.88 132 LYS A O 1
ATOM 1021 N N . GLY A 1 133 ? 8.638 -6.882 -18.908 1.00 62.91 133 GLY A N 1
ATOM 1022 C CA . GLY A 1 133 ? 9.443 -5.811 -19.486 1.00 62.91 133 GLY A CA 1
ATOM 1023 C C . GLY A 1 133 ? 9.823 -4.697 -18.499 1.00 62.91 133 GLY A C 1
ATOM 1024 O O . GLY A 1 133 ? 9.426 -4.723 -17.329 1.00 62.91 133 GLY A O 1
ATOM 1025 N N . PRO A 1 134 ? 10.609 -3.714 -18.966 1.00 60.94 134 PRO A N 1
ATOM 1026 C CA . PRO A 1 134 ? 11.134 -2.619 -18.144 1.00 60.94 134 PRO A CA 1
ATOM 1027 C C . PRO A 1 134 ? 10.056 -1.651 -17.620 1.00 60.94 134 PRO A C 1
ATOM 1029 O O . PRO A 1 134 ? 10.346 -0.876 -16.709 1.00 60.94 134 PRO A O 1
ATOM 1032 N N . GLY A 1 135 ? 8.827 -1.735 -18.138 1.00 70.50 135 GLY A N 1
ATOM 1033 C CA . GLY A 1 135 ? 7.757 -0.764 -17.898 1.00 70.50 135 GLY A CA 1
ATOM 1034 C C . GLY A 1 135 ? 7.722 0.290 -18.994 1.00 70.50 135 GLY A C 1
ATOM 1035 O O . GLY A 1 135 ? 8.714 0.471 -19.696 1.00 70.50 135 GLY A O 1
ATOM 1036 N N . HIS A 1 136 ? 6.570 0.942 -19.151 1.00 77.06 136 HIS A N 1
ATOM 1037 C CA . HIS A 1 136 ? 6.430 2.080 -20.059 1.00 77.06 136 HIS A CA 1
ATOM 1038 C C . HIS A 1 136 ? 6.811 3.407 -19.391 1.00 77.06 136 HIS A C 1
ATOM 1040 O O . HIS A 1 136 ? 6.969 4.390 -20.093 1.00 77.06 136 HIS A O 1
ATOM 1046 N N . HIS A 1 137 ? 7.046 3.412 -18.077 1.00 79.12 137 HIS A N 1
ATOM 1047 C CA . HIS A 1 137 ? 7.467 4.582 -17.306 1.00 79.12 137 HIS A CA 1
ATOM 1048 C C . HIS A 1 137 ? 8.997 4.688 -17.231 1.00 79.12 137 HIS A C 1
ATOM 1050 O O . HIS A 1 137 ? 9.691 3.664 -17.265 1.00 79.12 137 HIS A O 1
ATOM 1056 N N . ASP A 1 138 ? 9.513 5.906 -17.053 1.00 87.94 138 ASP A N 1
ATOM 1057 C CA . ASP A 1 138 ? 10.942 6.257 -17.014 1.00 87.94 138 ASP A CA 1
ATOM 1058 C C . ASP A 1 138 ? 11.657 6.166 -18.377 1.00 87.94 138 ASP A C 1
ATOM 1060 O O . ASP A 1 138 ? 12.824 5.735 -18.433 1.00 87.94 138 ASP A O 1
ATOM 1064 N N . GLN A 1 139 ? 10.971 6.543 -19.463 1.00 86.62 139 GLN A N 1
ATOM 1065 C CA . GLN A 1 139 ? 11.557 6.560 -20.813 1.00 86.62 139 GLN A CA 1
ATOM 1066 C C . GLN A 1 139 ? 12.554 7.705 -20.972 1.00 86.62 139 GLN A C 1
ATOM 1068 O O . GLN A 1 139 ? 13.604 7.537 -21.592 1.00 86.62 139 GLN A O 1
ATOM 1073 N N . VAL A 1 140 ? 12.244 8.856 -20.373 1.00 90.56 140 VAL A N 1
ATOM 1074 C CA . VAL A 1 140 ? 13.107 10.040 -20.375 1.00 90.56 140 VAL A CA 1
ATOM 1075 C C . VAL A 1 140 ? 13.632 10.354 -18.974 1.00 90.56 140 VAL A C 1
ATOM 1077 O O . VAL A 1 140 ? 13.090 9.916 -17.956 1.00 90.56 140 VAL A O 1
ATOM 1080 N N . ILE A 1 141 ? 14.727 11.115 -18.912 1.00 93.25 141 ILE A N 1
ATOM 1081 C CA . ILE A 1 141 ? 15.409 11.444 -17.650 1.00 93.25 141 ILE A CA 1
ATOM 1082 C C . ILE A 1 141 ? 14.484 12.223 -16.705 1.00 93.25 141 ILE A C 1
ATOM 1084 O O . ILE A 1 141 ? 14.480 11.949 -15.509 1.00 93.25 141 ILE A O 1
ATOM 1088 N N . SER A 1 142 ? 13.667 13.145 -17.221 1.00 94.50 142 SER A N 1
ATOM 1089 C CA . SER A 1 142 ? 12.738 13.942 -16.408 1.00 94.50 142 SER A CA 1
ATOM 1090 C C . SER A 1 142 ? 11.666 13.087 -15.727 1.00 94.50 142 SER A C 1
ATOM 1092 O O . SER A 1 142 ? 11.470 13.223 -14.522 1.00 94.50 142 SER A O 1
ATOM 1094 N N . GLU A 1 143 ? 11.026 12.164 -16.456 1.00 93.06 143 GLU A N 1
ATOM 1095 C CA . GLU A 1 143 ? 10.082 11.188 -15.887 1.00 93.06 143 GLU A CA 1
ATOM 1096 C C . GLU A 1 143 ? 10.726 10.406 -14.750 1.00 93.06 143 GLU A C 1
ATOM 1098 O O . GLU A 1 143 ? 10.149 10.259 -13.677 1.00 93.06 143 GLU A O 1
ATOM 1103 N N . ARG A 1 144 ? 11.956 9.942 -14.974 1.00 94.50 144 ARG A N 1
ATOM 1104 C CA . ARG A 1 144 ? 12.700 9.159 -13.995 1.00 94.50 144 ARG A CA 1
ATOM 1105 C C . ARG A 1 144 ? 13.011 9.951 -12.734 1.00 94.50 144 ARG A C 1
ATOM 1107 O O . ARG A 1 144 ? 12.763 9.462 -11.635 1.00 94.50 144 ARG A O 1
ATOM 1114 N N . LEU A 1 145 ? 13.546 11.161 -12.888 1.00 96.38 145 LEU A N 1
ATOM 1115 C CA . LEU A 1 145 ? 13.832 12.051 -11.764 1.00 96.38 145 LEU A CA 1
ATOM 1116 C C . LEU A 1 145 ? 12.559 12.335 -10.968 1.00 96.38 145 LEU A C 1
ATOM 1118 O O . LEU A 1 145 ? 12.581 12.267 -9.740 1.00 96.38 145 LEU A O 1
ATOM 1122 N N . LEU A 1 146 ? 11.443 12.579 -11.656 1.00 96.56 146 LEU A N 1
ATOM 1123 C CA . LEU A 1 146 ? 10.168 12.839 -11.005 1.00 96.56 146 LEU A CA 1
ATOM 1124 C C . LEU A 1 146 ? 9.614 11.591 -10.304 1.00 96.56 146 LEU A C 1
ATOM 1126 O O . LEU A 1 146 ? 9.131 11.692 -9.178 1.00 96.56 146 LEU A O 1
ATOM 1130 N N . ASN A 1 147 ? 9.729 10.406 -10.903 1.00 96.25 147 ASN A N 1
ATOM 1131 C CA . ASN A 1 147 ? 9.304 9.152 -10.282 1.00 96.25 147 ASN A CA 1
ATOM 1132 C C . ASN A 1 147 ? 10.126 8.826 -9.027 1.00 96.25 147 ASN A C 1
ATOM 1134 O O . ASN A 1 147 ? 9.556 8.410 -8.019 1.00 96.25 147 ASN A O 1
ATOM 1138 N N . VAL A 1 148 ? 11.439 9.081 -9.040 1.00 97.62 148 VAL A N 1
ATOM 1139 C CA . VAL A 1 148 ? 12.290 8.959 -7.844 1.00 97.62 148 VAL A CA 1
ATOM 1140 C C . VAL A 1 148 ? 11.908 10.003 -6.791 1.00 97.62 148 VAL A C 1
ATOM 1142 O O . VAL A 1 148 ? 11.710 9.653 -5.630 1.00 97.62 148 VAL A O 1
ATOM 1145 N N . ALA A 1 149 ? 11.746 11.273 -7.173 1.00 97.88 149 ALA A N 1
ATOM 1146 C CA . ALA A 1 149 ? 11.378 12.341 -6.241 1.00 97.88 149 ALA A CA 1
ATOM 1147 C C . ALA A 1 149 ? 10.023 12.073 -5.565 1.00 97.88 149 ALA A C 1
ATOM 1149 O O . ALA A 1 149 ? 9.875 12.228 -4.352 1.00 97.88 149 ALA A O 1
ATOM 1150 N N . THR A 1 150 ? 9.047 11.587 -6.329 1.00 97.62 150 THR A N 1
ATOM 1151 C CA . THR A 1 150 ? 7.713 11.230 -5.826 1.00 97.62 150 THR A CA 1
ATOM 1152 C C . THR A 1 150 ? 7.689 9.940 -5.003 1.00 97.62 150 THR A C 1
ATOM 1154 O O . THR A 1 150 ? 6.658 9.624 -4.412 1.00 97.62 150 THR A O 1
ATOM 1157 N N . CYS A 1 151 ? 8.819 9.242 -4.838 1.00 97.69 151 CYS A N 1
ATOM 1158 C CA . CYS A 1 151 ? 8.955 8.211 -3.807 1.00 97.69 151 CYS A CA 1
ATOM 1159 C C . CYS A 1 151 ? 9.125 8.808 -2.392 1.00 97.69 151 CYS A C 1
ATOM 1161 O O . CYS A 1 151 ? 8.791 8.146 -1.407 1.00 97.69 151 CYS A O 1
ATOM 1163 N N . ALA A 1 152 ? 9.600 10.055 -2.249 1.00 97.81 152 ALA A N 1
ATOM 1164 C CA . ALA A 1 152 ? 9.829 10.690 -0.943 1.00 97.81 152 ALA A CA 1
ATOM 1165 C C . ALA A 1 152 ? 8.563 10.765 -0.046 1.00 97.81 152 ALA A C 1
ATOM 1167 O O . ALA A 1 152 ? 8.646 10.431 1.144 1.00 97.81 152 ALA A O 1
ATOM 1168 N N . PRO A 1 153 ? 7.369 11.100 -0.576 1.00 98.12 153 PRO A N 1
ATOM 1169 C CA . PRO A 1 153 ? 6.116 11.056 0.177 1.00 98.12 153 PRO A CA 1
ATOM 1170 C C . PRO A 1 153 ? 5.79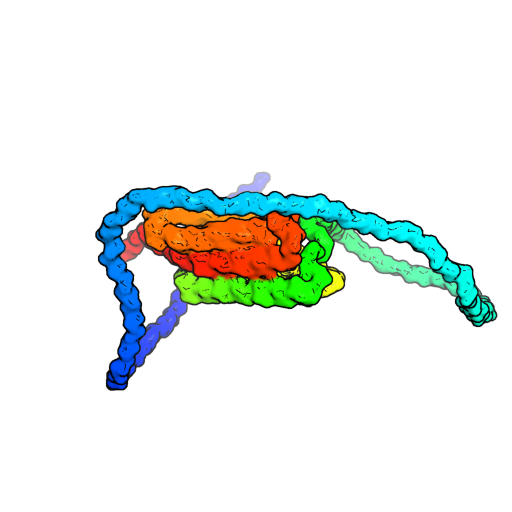3 9.708 0.845 1.00 98.12 153 PRO A C 1
ATOM 1172 O O . PRO A 1 153 ? 5.152 9.698 1.897 1.00 98.12 153 PRO A O 1
ATOM 1175 N N . PHE A 1 154 ? 6.261 8.568 0.321 1.00 98.31 154 PHE A N 1
ATOM 1176 C CA . PHE A 1 154 ? 6.040 7.267 0.971 1.00 98.31 154 PHE A CA 1
ATOM 1177 C C . PHE A 1 154 ? 6.745 7.180 2.330 1.00 98.31 154 PHE A C 1
ATOM 1179 O O . PHE A 1 154 ? 6.178 6.668 3.299 1.00 98.31 154 PHE A O 1
ATOM 1186 N N . PHE A 1 155 ? 7.951 7.743 2.438 1.00 98.38 155 PHE A N 1
ATOM 1187 C CA . PHE A 1 155 ? 8.688 7.828 3.701 1.00 98.38 155 PHE A CA 1
ATOM 1188 C C . PHE A 1 155 ? 7.983 8.755 4.689 1.00 98.38 155 PHE A C 1
ATOM 1190 O O . PHE A 1 155 ? 7.878 8.433 5.874 1.00 98.38 155 PHE A O 1
ATOM 1197 N N . GLN A 1 156 ? 7.449 9.879 4.205 1.00 98.31 156 GLN A N 1
ATOM 1198 C CA . GLN A 1 156 ? 6.676 10.808 5.027 1.00 98.31 156 GLN A CA 1
ATOM 1199 C C . GLN A 1 156 ? 5.413 10.140 5.582 1.00 98.31 156 GLN A C 1
ATOM 1201 O O . GLN A 1 156 ? 5.157 10.219 6.787 1.00 98.31 156 GLN A O 1
ATOM 1206 N N . ALA A 1 157 ? 4.642 9.461 4.732 1.00 98.25 157 ALA A N 1
ATOM 1207 C CA . ALA A 1 157 ? 3.427 8.758 5.123 1.00 98.25 157 ALA A CA 1
ATOM 1208 C C . ALA A 1 157 ? 3.719 7.606 6.093 1.00 98.25 157 ALA A C 1
ATOM 1210 O O . ALA A 1 157 ? 3.143 7.557 7.184 1.00 98.25 157 ALA A O 1
ATOM 1211 N N . GLY A 1 158 ? 4.680 6.739 5.763 1.00 98.44 158 GLY A N 1
ATOM 1212 C CA . GLY A 1 158 ? 5.104 5.645 6.637 1.00 98.44 158 GLY A CA 1
ATOM 1213 C C . GLY A 1 158 ? 5.633 6.153 7.981 1.00 98.44 158 GLY A C 1
ATOM 1214 O O . GLY A 1 158 ? 5.204 5.691 9.038 1.00 98.44 158 GLY A O 1
ATOM 1215 N N . GLY A 1 159 ? 6.476 7.188 7.970 1.00 98.56 159 GLY A N 1
ATOM 1216 C CA . GLY A 1 159 ? 6.990 7.842 9.175 1.00 98.56 159 GLY A CA 1
ATOM 1217 C C . GLY A 1 159 ? 5.909 8.542 10.004 1.00 98.56 159 GLY A C 1
ATOM 1218 O O . GLY A 1 159 ? 5.985 8.563 11.234 1.00 98.56 159 GLY A O 1
ATOM 1219 N N . ARG A 1 160 ? 4.871 9.106 9.375 1.00 98.25 160 ARG A N 1
ATOM 1220 C CA . ARG A 1 160 ? 3.704 9.659 10.081 1.00 98.25 160 ARG A CA 1
ATOM 1221 C C . ARG A 1 160 ? 2.910 8.550 10.770 1.00 98.25 160 ARG A C 1
ATOM 1223 O O . ARG A 1 160 ? 2.582 8.700 11.944 1.00 98.25 160 ARG A O 1
ATOM 1230 N N . ILE A 1 161 ? 2.670 7.427 10.094 1.00 98.56 161 ILE A N 1
ATOM 1231 C CA . ILE A 1 161 ? 2.009 6.252 10.684 1.00 98.56 161 ILE A CA 1
ATOM 1232 C C . ILE A 1 161 ? 2.817 5.729 11.876 1.00 98.56 161 ILE A C 1
ATOM 1234 O O . ILE A 1 161 ? 2.253 5.520 12.947 1.00 98.56 161 ILE A O 1
ATOM 1238 N N . LEU A 1 162 ? 4.137 5.591 11.735 1.00 98.50 162 LEU A N 1
ATOM 1239 C CA . LEU A 1 162 ? 5.017 5.117 12.809 1.00 98.50 162 LEU A CA 1
ATOM 1240 C C . LEU A 1 162 ? 5.009 6.013 14.053 1.00 98.50 162 LEU A C 1
ATOM 1242 O O . LEU A 1 162 ? 5.142 5.494 15.161 1.00 98.50 162 LEU A O 1
ATOM 1246 N N . ARG A 1 163 ? 4.871 7.332 13.870 1.00 98.25 163 ARG A N 1
ATOM 1247 C CA . ARG A 1 163 ? 4.837 8.317 14.961 1.00 98.25 163 ARG A CA 1
ATOM 1248 C C . ARG A 1 163 ? 3.469 8.428 15.628 1.00 98.25 163 ARG A C 1
ATOM 1250 O O . ARG A 1 163 ? 3.407 8.586 16.840 1.00 98.25 163 ARG A O 1
ATOM 1257 N N . LEU A 1 164 ? 2.391 8.390 14.844 1.00 98.06 164 LEU A N 1
ATOM 1258 C CA . LEU A 1 164 ? 1.044 8.695 15.335 1.00 98.06 164 LEU A CA 1
ATOM 1259 C C . LEU A 1 164 ? 0.230 7.456 15.721 1.00 98.06 164 LEU A C 1
ATOM 1261 O O . LEU A 1 164 ? -0.711 7.581 16.504 1.00 98.06 164 LEU A O 1
ATOM 1265 N N . CYS A 1 165 ? 0.536 6.278 15.168 1.00 97.69 165 CYS A N 1
ATOM 1266 C CA . CYS A 1 165 ? -0.271 5.083 15.404 1.00 97.69 165 CYS A CA 1
ATOM 1267 C C . CYS A 1 165 ? 0.201 4.293 16.626 1.00 97.69 165 CYS A C 1
ATOM 1269 O O . CYS A 1 165 ? 1.385 3.975 16.763 1.00 97.69 165 CYS A O 1
ATOM 1271 N N . ARG A 1 166 ? -0.749 3.914 17.485 1.00 93.38 166 ARG A N 1
ATOM 1272 C CA . ARG A 1 166 ? -0.460 3.253 18.769 1.00 93.38 166 ARG A CA 1
ATOM 1273 C C . ARG A 1 166 ? -0.304 1.734 18.657 1.00 93.38 166 ARG A C 1
ATOM 1275 O O . ARG A 1 166 ? 0.499 1.149 19.380 1.00 93.38 166 ARG A O 1
ATOM 1282 N N . SER A 1 167 ? -1.032 1.074 17.751 1.00 96.56 167 SER A N 1
ATOM 1283 C CA . SER A 1 167 ? -0.997 -0.391 17.651 1.00 96.56 167 SER A CA 1
ATOM 1284 C C . SER A 1 167 ? 0.229 -0.926 16.912 1.00 96.56 167 SER A C 1
ATOM 1286 O O . SER A 1 167 ? 0.706 -0.368 15.920 1.00 96.56 167 SER A O 1
ATOM 1288 N N . ALA A 1 168 ? 0.709 -2.093 17.348 1.00 97.50 168 ALA A N 1
ATOM 1289 C CA . ALA A 1 168 ? 1.798 -2.800 16.677 1.00 97.50 168 ALA A CA 1
ATOM 1290 C C . ALA A 1 168 ? 1.438 -3.203 15.234 1.00 97.50 168 ALA A C 1
ATOM 1292 O O . ALA A 1 168 ? 2.310 -3.247 14.369 1.00 97.50 168 ALA A O 1
ATOM 1293 N N . ALA A 1 169 ? 0.163 -3.491 14.946 1.00 97.31 169 ALA A N 1
ATOM 1294 C CA . ALA A 1 169 ? -0.296 -3.785 13.589 1.00 97.31 169 ALA A CA 1
ATOM 1295 C C . ALA A 1 169 ? -0.169 -2.561 12.666 1.00 97.31 169 ALA A C 1
ATOM 1297 O O . ALA A 1 169 ? 0.437 -2.671 11.600 1.00 97.31 169 ALA A O 1
ATOM 1298 N N . ALA A 1 170 ? -0.628 -1.388 13.109 1.00 97.88 170 ALA A N 1
ATOM 1299 C CA . ALA A 1 170 ? -0.485 -0.147 12.351 1.00 97.88 170 ALA A CA 1
ATOM 1300 C C . ALA A 1 170 ? 0.988 0.245 12.153 1.00 97.88 170 ALA A C 1
ATOM 1302 O O . ALA A 1 170 ? 1.388 0.632 11.057 1.00 97.88 170 ALA A O 1
ATOM 1303 N N . ARG A 1 171 ? 1.836 0.073 13.174 1.00 98.38 171 ARG A N 1
ATOM 1304 C CA . ARG A 1 171 ? 3.278 0.352 13.052 1.00 98.38 171 ARG A CA 1
ATOM 1305 C C . ARG A 1 171 ? 3.986 -0.608 12.091 1.00 98.38 171 ARG A C 1
ATOM 1307 O O . ARG A 1 171 ? 4.848 -0.171 11.335 1.00 98.38 171 ARG A O 1
ATOM 1314 N N . ARG A 1 172 ? 3.604 -1.893 12.059 1.00 98.56 172 ARG A N 1
ATOM 1315 C CA . ARG A 1 172 ? 4.083 -2.838 11.031 1.00 98.56 172 ARG A CA 1
ATOM 1316 C C . ARG A 1 172 ? 3.692 -2.381 9.629 1.00 98.56 172 ARG A C 1
ATOM 1318 O O . ARG A 1 172 ? 4.525 -2.454 8.731 1.00 98.56 172 ARG A O 1
ATOM 1325 N N . PHE A 1 173 ? 2.472 -1.872 9.452 1.00 98.56 173 PHE A N 1
ATOM 1326 C CA . PHE A 1 173 ? 2.065 -1.275 8.182 1.00 98.56 173 PHE A CA 1
ATOM 1327 C C . PHE A 1 173 ? 2.912 -0.042 7.834 1.00 98.56 173 PHE A C 1
ATOM 1329 O O . PHE A 1 173 ? 3.408 0.042 6.717 1.00 98.56 173 PHE A O 1
ATOM 1336 N N . GLY A 1 174 ? 3.172 0.854 8.792 1.00 98.56 174 GLY A N 1
ATOM 1337 C CA . GLY A 1 174 ? 4.061 2.004 8.589 1.00 98.56 174 GLY A CA 1
ATOM 1338 C C . GLY A 1 174 ? 5.448 1.602 8.073 1.00 98.56 174 GLY A C 1
ATOM 1339 O O . GLY A 1 174 ? 5.923 2.169 7.093 1.00 98.56 174 GLY A O 1
ATOM 1340 N N . TRP A 1 175 ? 6.064 0.569 8.660 1.00 98.69 175 TRP A N 1
ATOM 1341 C CA . TRP A 1 175 ? 7.334 0.018 8.168 1.00 98.69 175 TRP A CA 1
ATOM 1342 C C . TRP A 1 175 ? 7.222 -0.625 6.784 1.00 98.69 175 TRP A C 1
ATOM 1344 O O . TRP A 1 175 ? 8.090 -0.402 5.942 1.00 98.69 175 TRP A O 1
ATOM 1354 N N . ALA A 1 176 ? 6.160 -1.392 6.527 1.00 98.56 176 ALA A N 1
ATOM 1355 C CA . ALA A 1 176 ? 5.916 -1.970 5.208 1.00 98.56 176 ALA A CA 1
ATOM 1356 C C . ALA A 1 176 ? 5.766 -0.877 4.135 1.00 98.56 176 ALA A C 1
ATOM 1358 O O . ALA A 1 176 ? 6.281 -1.026 3.031 1.00 98.56 176 ALA A O 1
ATOM 1359 N N . PHE A 1 177 ? 5.131 0.246 4.473 1.00 98.25 177 PHE A N 1
ATOM 1360 C CA . PHE A 1 177 ? 4.955 1.377 3.567 1.00 98.25 177 PHE A CA 1
ATOM 1361 C C . PHE A 1 177 ? 6.267 2.126 3.289 1.00 98.25 177 PHE A C 1
ATOM 1363 O O . PHE A 1 177 ? 6.542 2.481 2.145 1.00 98.25 177 PHE A O 1
ATOM 1370 N N . VAL A 1 178 ? 7.135 2.287 4.297 1.00 98.69 178 VAL A N 1
ATOM 1371 C CA . VAL A 1 178 ? 8.511 2.778 4.083 1.00 98.69 178 VAL A CA 1
ATOM 1372 C C . VAL A 1 178 ? 9.285 1.840 3.152 1.00 98.69 178 VAL A C 1
ATOM 1374 O O . VAL A 1 178 ? 9.968 2.306 2.243 1.00 98.69 178 VAL A O 1
ATOM 1377 N N . ALA A 1 179 ? 9.153 0.522 3.331 1.00 98.56 179 ALA A N 1
ATOM 1378 C CA . ALA A 1 179 ? 9.818 -0.455 2.470 1.00 98.56 179 ALA A CA 1
ATOM 1379 C C . ALA A 1 179 ? 9.351 -0.362 1.006 1.00 98.56 179 ALA A C 1
ATOM 1381 O O . ALA A 1 179 ? 10.186 -0.476 0.109 1.00 98.56 179 ALA A O 1
ATOM 1382 N N . VAL A 1 180 ? 8.062 -0.091 0.759 1.00 98.50 180 VAL A N 1
ATOM 1383 C CA . VAL A 1 180 ? 7.551 0.230 -0.587 1.00 98.50 180 VAL A CA 1
ATOM 1384 C C . VAL A 1 180 ? 8.276 1.452 -1.153 1.00 98.50 180 VAL A C 1
ATOM 1386 O O . VAL A 1 180 ? 8.816 1.362 -2.248 1.00 98.50 180 VAL A O 1
ATOM 1389 N N . GLY A 1 181 ? 8.400 2.544 -0.391 1.00 98.31 181 GLY A N 1
ATOM 1390 C CA . GLY A 1 181 ? 9.147 3.733 -0.825 1.00 98.31 181 GLY A CA 1
ATOM 1391 C C . GLY A 1 181 ? 10.613 3.446 -1.179 1.00 98.31 181 GLY A C 1
ATOM 1392 O O . GLY A 1 181 ? 11.110 3.932 -2.198 1.00 98.31 181 GLY A O 1
ATOM 1393 N N . CYS A 1 182 ? 11.302 2.606 -0.398 1.00 98.62 182 CYS A N 1
ATOM 1394 C CA . CYS A 1 182 ? 12.672 2.172 -0.695 1.00 98.62 182 CYS A CA 1
ATOM 1395 C C . CYS A 1 182 ? 12.753 1.382 -2.008 1.00 98.62 182 CYS A C 1
ATOM 1397 O O . CYS A 1 182 ? 13.620 1.639 -2.843 1.00 98.62 182 CYS A O 1
ATOM 1399 N N . ILE A 1 183 ? 11.866 0.402 -2.185 1.00 98.38 183 ILE A N 1
ATOM 1400 C CA . ILE A 1 183 ? 11.885 -0.494 -3.345 1.00 98.38 183 ILE A CA 1
ATOM 1401 C C . ILE A 1 183 ? 11.466 0.253 -4.618 1.00 98.38 183 ILE A C 1
ATOM 1403 O O . ILE A 1 183 ? 12.122 0.082 -5.647 1.00 98.38 183 ILE A O 1
ATOM 1407 N N . ALA A 1 184 ? 10.467 1.132 -4.537 1.00 97.62 184 ALA A N 1
ATOM 1408 C CA . ALA A 1 184 ? 10.066 2.013 -5.628 1.00 97.62 184 ALA A CA 1
ATOM 1409 C C . ALA A 1 184 ? 11.227 2.932 -6.047 1.00 97.62 184 ALA A C 1
ATOM 1411 O O . ALA A 1 184 ? 11.581 2.986 -7.226 1.00 97.62 184 ALA A O 1
ATOM 1412 N N . SER A 1 185 ? 11.912 3.558 -5.080 1.00 98.12 185 SER A N 1
ATOM 1413 C CA . SER A 1 185 ? 13.104 4.384 -5.338 1.00 98.12 185 SER A CA 1
ATOM 1414 C C . SER A 1 185 ? 14.193 3.597 -6.073 1.00 98.12 185 SER A C 1
ATOM 1416 O O . SER A 1 185 ? 14.755 4.083 -7.057 1.00 98.12 185 SER A O 1
ATOM 1418 N N . LEU A 1 186 ? 14.470 2.362 -5.637 1.00 97.88 186 LEU A N 1
ATOM 1419 C CA . LEU A 1 186 ? 15.433 1.474 -6.293 1.00 97.88 186 LEU A CA 1
ATOM 1420 C C . LEU A 1 186 ? 14.996 1.112 -7.716 1.00 97.88 186 LEU A C 1
ATOM 1422 O O . LEU A 1 186 ? 15.819 1.136 -8.631 1.00 97.88 186 LEU A O 1
ATOM 1426 N N . TYR A 1 187 ? 13.717 0.795 -7.926 1.00 96.94 187 TYR A N 1
ATOM 1427 C CA . TYR A 1 187 ? 13.183 0.491 -9.252 1.00 96.94 187 TYR A CA 1
ATOM 1428 C C . TYR A 1 187 ? 13.333 1.681 -10.206 1.00 96.94 187 TYR A C 1
ATOM 1430 O O . TYR A 1 187 ? 13.950 1.532 -11.270 1.00 96.94 187 TYR A O 1
ATOM 1438 N N . HIS A 1 188 ? 12.853 2.861 -9.819 1.00 96.44 188 HIS A N 1
ATOM 1439 C CA . HIS A 1 188 ? 12.904 4.056 -10.662 1.00 96.44 188 HIS A CA 1
ATOM 1440 C C . HIS A 1 188 ? 14.332 4.571 -10.874 1.00 96.44 188 HIS A C 1
ATOM 1442 O O . HIS A 1 188 ? 14.660 5.054 -11.956 1.00 96.44 188 HIS A O 1
ATOM 1448 N N . SER A 1 189 ? 15.243 4.342 -9.927 1.00 96.69 189 SER A N 1
ATOM 1449 C CA . SER A 1 189 ? 16.669 4.660 -10.106 1.00 96.69 189 SER A CA 1
ATOM 1450 C C . SER A 1 189 ? 17.428 3.638 -10.965 1.00 96.69 189 SER A C 1
ATOM 1452 O O . SER A 1 189 ? 18.573 3.876 -11.337 1.00 96.69 189 SER A O 1
ATOM 1454 N N . SER A 1 190 ? 16.831 2.487 -11.292 1.00 95.25 190 SER A N 1
ATOM 1455 C CA . SER A 1 190 ? 17.540 1.391 -11.969 1.00 95.25 190 SER A CA 1
ATOM 1456 C C . SER A 1 190 ? 17.497 1.438 -13.499 1.00 95.25 190 SER A C 1
ATOM 1458 O O . SER A 1 190 ? 16.494 1.824 -14.112 1.00 95.25 190 SER A O 1
ATOM 1460 N N . TRP A 1 191 ? 18.557 0.912 -14.123 1.00 92.88 191 TRP A N 1
ATOM 1461 C CA . TRP A 1 191 ? 18.695 0.756 -15.576 1.00 92.88 191 TRP A CA 1
ATOM 1462 C C . TRP A 1 191 ? 19.066 -0.676 -15.995 1.00 92.88 191 TRP A C 1
ATOM 1464 O O . TRP A 1 191 ? 19.454 -1.524 -15.185 1.00 92.88 191 TRP A O 1
ATOM 1474 N N . GLY A 1 192 ? 18.947 -0.949 -17.297 1.00 91.12 192 GLY A N 1
ATOM 1475 C CA . GLY A 1 192 ? 19.448 -2.173 -17.921 1.00 91.12 192 GLY A CA 1
ATOM 1476 C C . GLY A 1 192 ? 18.821 -3.460 -17.374 1.00 91.12 192 GLY A C 1
ATOM 1477 O O . GLY A 1 192 ? 17.609 -3.563 -17.185 1.00 91.12 192 GLY A O 1
ATOM 1478 N N . ARG A 1 193 ? 19.660 -4.477 -17.139 1.00 90.19 193 ARG A N 1
ATOM 1479 C CA . ARG A 1 193 ? 19.223 -5.850 -16.815 1.00 90.19 193 ARG A CA 1
ATOM 1480 C C . ARG A 1 193 ? 18.589 -6.003 -15.427 1.00 90.19 193 ARG A C 1
ATOM 1482 O O . ARG A 1 193 ? 17.826 -6.944 -15.228 1.00 90.19 193 ARG A O 1
ATOM 1489 N N . ALA A 1 194 ? 18.884 -5.106 -14.483 1.00 91.31 194 ALA A N 1
ATOM 1490 C CA . ALA A 1 194 ? 18.332 -5.163 -13.125 1.00 91.31 194 ALA A CA 1
ATOM 1491 C C . ALA A 1 194 ? 16.878 -4.663 -13.057 1.00 91.31 194 ALA A C 1
ATOM 1493 O O . ALA A 1 194 ? 16.083 -5.148 -12.249 1.00 91.31 194 ALA A O 1
ATOM 1494 N N . ARG A 1 195 ? 16.508 -3.735 -13.946 1.00 92.56 195 ARG A N 1
ATOM 1495 C CA . ARG A 1 195 ? 15.224 -3.028 -13.915 1.00 92.56 195 ARG A CA 1
ATOM 1496 C C . ARG A 1 195 ? 13.990 -3.944 -13.940 1.00 92.56 195 ARG A C 1
ATOM 1498 O O . ARG A 1 195 ? 13.112 -3.745 -13.104 1.00 92.56 195 ARG A O 1
ATOM 1505 N N . PRO A 1 196 ? 13.891 -4.983 -14.796 1.00 91.06 196 PRO A N 1
ATOM 1506 C CA . PRO A 1 196 ? 12.727 -5.875 -14.782 1.00 91.06 196 PRO A CA 1
ATOM 1507 C C . PRO A 1 196 ? 12.564 -6.657 -13.472 1.00 91.06 196 PRO A C 1
ATOM 1509 O O . PRO A 1 196 ? 11.443 -6.992 -13.094 1.00 91.06 196 PRO A O 1
ATOM 1512 N N . ALA A 1 197 ? 13.664 -6.972 -12.781 1.00 91.75 197 ALA A N 1
ATOM 1513 C CA . ALA A 1 197 ? 13.612 -7.654 -11.491 1.00 91.75 197 ALA A CA 1
ATOM 1514 C C . ALA A 1 197 ? 13.151 -6.699 -10.381 1.00 91.75 197 ALA A C 1
ATOM 1516 O O . ALA A 1 197 ? 12.266 -7.058 -9.607 1.00 91.75 197 ALA A O 1
ATOM 1517 N N . LEU A 1 198 ? 13.688 -5.475 -10.354 1.00 94.94 198 LEU A N 1
ATOM 1518 C CA . LEU A 1 198 ? 13.282 -4.446 -9.393 1.00 94.94 198 LEU A CA 1
ATOM 1519 C C . LEU A 1 198 ? 11.828 -4.012 -9.591 1.00 94.94 198 LEU A C 1
ATOM 1521 O O . LEU A 1 198 ? 11.112 -3.863 -8.609 1.00 94.94 198 LEU A O 1
ATOM 1525 N N . ARG A 1 199 ? 11.347 -3.949 -10.839 1.00 94.12 199 ARG A N 1
ATOM 1526 C CA . ARG A 1 199 ? 9.922 -3.741 -11.129 1.00 94.12 199 ARG A CA 1
ATOM 1527 C C . ARG A 1 199 ? 9.052 -4.818 -10.488 1.00 94.12 199 ARG A C 1
ATOM 1529 O O . ARG A 1 199 ? 8.034 -4.520 -9.888 1.00 94.12 199 ARG A O 1
ATOM 1536 N N . LYS A 1 200 ? 9.428 -6.095 -10.602 1.00 93.94 200 LYS A N 1
ATOM 1537 C CA . LYS A 1 200 ? 8.659 -7.175 -9.961 1.00 93.94 200 LYS A CA 1
ATOM 1538 C C . LYS A 1 200 ? 8.680 -7.048 -8.444 1.00 93.94 200 LYS A C 1
ATOM 1540 O O . LYS A 1 200 ? 7.640 -7.220 -7.819 1.00 93.94 200 LYS A O 1
ATOM 1545 N N . LEU A 1 201 ? 9.848 -6.742 -7.881 1.00 96.25 201 LEU A N 1
ATOM 1546 C CA . LEU A 1 201 ? 10.009 -6.558 -6.445 1.00 96.25 201 LEU A CA 1
ATOM 1547 C C . LEU A 1 201 ? 9.124 -5.422 -5.917 1.00 96.25 201 LEU A C 1
ATOM 1549 O O . LEU A 1 201 ? 8.514 -5.591 -4.869 1.00 96.25 201 LEU A O 1
ATOM 1553 N N . ASP A 1 202 ? 9.002 -4.324 -6.660 1.00 97.38 202 ASP A N 1
ATOM 1554 C CA . ASP A 1 202 ? 8.118 -3.202 -6.335 1.00 97.38 202 ASP A CA 1
ATOM 1555 C C . ASP A 1 202 ? 6.644 -3.630 -6.251 1.00 97.38 202 ASP A C 1
ATOM 1557 O O . ASP A 1 202 ? 5.997 -3.487 -5.213 1.00 97.38 202 ASP A O 1
ATOM 1561 N N . TYR A 1 203 ? 6.141 -4.326 -7.274 1.00 96.12 203 TYR A N 1
ATOM 1562 C CA . TYR A 1 203 ? 4.777 -4.871 -7.254 1.00 96.12 203 TYR A CA 1
ATOM 1563 C C . TYR A 1 203 ? 4.559 -5.874 -6.109 1.00 96.12 203 TYR A C 1
ATOM 1565 O O . TYR A 1 203 ? 3.478 -5.921 -5.517 1.00 96.12 203 TYR A O 1
ATOM 1573 N N . TRP A 1 204 ? 5.565 -6.691 -5.784 1.00 97.62 204 TRP A N 1
ATOM 1574 C CA . TRP A 1 204 ? 5.490 -7.621 -4.654 1.00 97.62 204 TRP A CA 1
ATOM 1575 C C . TRP A 1 204 ? 5.473 -6.892 -3.312 1.00 97.62 204 TRP A C 1
ATOM 1577 O O . TRP A 1 204 ? 4.726 -7.292 -2.419 1.00 97.62 204 TRP A O 1
ATOM 1587 N N . ALA A 1 205 ? 6.252 -5.820 -3.173 1.00 98.44 205 ALA A N 1
ATOM 1588 C CA . ALA A 1 205 ? 6.276 -4.988 -1.979 1.00 98.44 205 ALA A CA 1
ATOM 1589 C C . ALA A 1 205 ? 4.913 -4.336 -1.731 1.00 98.44 205 ALA A C 1
ATOM 1591 O O . ALA A 1 205 ? 4.408 -4.407 -0.611 1.00 98.44 205 ALA A O 1
ATOM 1592 N N . ILE A 1 206 ? 4.279 -3.791 -2.776 1.00 97.88 206 ILE A N 1
ATOM 1593 C CA . ILE A 1 206 ? 2.921 -3.230 -2.699 1.00 97.88 206 ILE A CA 1
ATOM 1594 C C . ILE A 1 206 ? 1.923 -4.308 -2.249 1.00 97.88 206 ILE A C 1
ATOM 1596 O O . ILE A 1 206 ? 1.139 -4.079 -1.325 1.00 97.88 206 ILE A O 1
ATOM 1600 N N . ALA A 1 207 ? 1.983 -5.506 -2.839 1.00 98.31 207 ALA A N 1
ATOM 1601 C CA . ALA A 1 207 ? 1.092 -6.605 -2.473 1.00 98.31 207 ALA A CA 1
ATOM 1602 C C . ALA A 1 207 ? 1.273 -7.040 -1.010 1.00 98.31 207 ALA A C 1
ATOM 1604 O O . ALA A 1 207 ? 0.290 -7.167 -0.278 1.00 98.31 207 ALA A O 1
ATOM 1605 N N . LEU A 1 208 ? 2.513 -7.191 -0.539 1.00 98.56 208 LEU A N 1
ATOM 1606 C CA . LEU A 1 208 ? 2.793 -7.505 0.864 1.00 98.56 208 LEU A CA 1
ATOM 1607 C C . LEU A 1 208 ? 2.324 -6.386 1.804 1.00 98.56 208 LEU A C 1
ATOM 1609 O O . LEU A 1 208 ? 1.673 -6.667 2.810 1.00 98.56 208 LEU A O 1
ATOM 1613 N N . ALA A 1 209 ? 2.597 -5.123 1.473 1.00 98.62 209 ALA A N 1
ATOM 1614 C CA . ALA A 1 209 ? 2.155 -3.982 2.269 1.00 98.62 209 ALA A CA 1
ATOM 1615 C C . ALA A 1 209 ? 0.623 -3.913 2.366 1.00 98.62 209 ALA A C 1
ATOM 1617 O O . ALA A 1 209 ? 0.099 -3.651 3.449 1.00 98.62 209 ALA A O 1
ATOM 1618 N N . SER A 1 210 ? -0.098 -4.231 1.284 1.00 98.62 210 SER A N 1
ATOM 1619 C CA . SER A 1 210 ? -1.565 -4.295 1.286 1.00 98.62 210 SER A CA 1
ATOM 1620 C C . SER A 1 210 ? -2.102 -5.372 2.241 1.00 98.62 210 SER A C 1
ATOM 1622 O O . SER A 1 210 ? -3.062 -5.128 2.971 1.00 98.62 210 SER A O 1
ATOM 1624 N N . MET A 1 211 ? -1.444 -6.536 2.327 1.00 98.62 211 MET A N 1
ATOM 1625 C CA . MET A 1 211 ? -1.809 -7.586 3.285 1.00 98.62 211 MET A CA 1
ATOM 1626 C C . MET A 1 211 ? -1.599 -7.125 4.732 1.00 98.62 211 MET A C 1
ATOM 1628 O O . MET A 1 211 ? -2.435 -7.386 5.602 1.00 98.62 211 MET A O 1
ATOM 1632 N N . VAL A 1 212 ? -0.498 -6.414 4.996 1.00 98.62 212 VAL A N 1
ATOM 1633 C CA . VAL A 1 212 ? -0.212 -5.848 6.323 1.00 98.62 212 VAL A CA 1
ATOM 1634 C C . VAL A 1 212 ? -1.228 -4.758 6.679 1.00 98.62 212 VAL A C 1
ATOM 1636 O O . VAL A 1 212 ? -1.727 -4.750 7.806 1.00 98.62 212 VAL A O 1
ATOM 1639 N N . LEU A 1 213 ? -1.600 -3.895 5.727 1.00 98.50 213 LEU A N 1
ATOM 1640 C CA . LEU A 1 213 ? -2.664 -2.903 5.904 1.00 98.50 213 LEU A CA 1
ATOM 1641 C C . LEU A 1 213 ? -3.997 -3.568 6.238 1.00 98.50 213 LEU A C 1
ATOM 1643 O O . LEU A 1 213 ? -4.626 -3.205 7.232 1.00 98.50 213 LEU A O 1
ATOM 1647 N N . ARG A 1 214 ? -4.411 -4.569 5.450 1.00 98.19 214 ARG A N 1
ATOM 1648 C CA . ARG A 1 214 ? -5.640 -5.327 5.707 1.00 98.19 214 ARG A CA 1
ATOM 1649 C C . ARG A 1 214 ? -5.621 -5.890 7.125 1.00 98.19 214 ARG A C 1
ATOM 1651 O O . ARG A 1 214 ? -6.605 -5.755 7.844 1.00 98.19 214 ARG A O 1
ATOM 1658 N N . SER A 1 215 ? -4.499 -6.466 7.558 1.00 97.75 215 SER A N 1
ATOM 1659 C CA . SER A 1 215 ? -4.364 -6.966 8.929 1.00 97.75 215 SER A CA 1
ATOM 1660 C C . SER A 1 215 ? -4.494 -5.874 9.994 1.00 97.75 215 SER A C 1
ATOM 1662 O O . SER A 1 215 ? -4.945 -6.188 11.093 1.00 97.75 215 SER A O 1
ATOM 1664 N N . ALA A 1 216 ? -4.073 -4.641 9.711 1.00 97.88 216 ALA A N 1
ATOM 1665 C CA . ALA A 1 216 ? -4.147 -3.522 10.647 1.00 97.88 216 ALA A CA 1
ATOM 1666 C C . ALA A 1 216 ? -5.542 -2.881 10.718 1.00 97.88 216 ALA A C 1
ATOM 1668 O O . ALA A 1 216 ? -5.919 -2.388 11.776 1.00 97.88 216 ALA A O 1
ATOM 1669 N N . VAL A 1 217 ? -6.295 -2.891 9.615 1.00 97.56 217 VAL A N 1
ATOM 1670 C CA . VAL A 1 217 ? -7.607 -2.228 9.507 1.00 97.56 217 VAL A CA 1
ATOM 1671 C C . VAL A 1 217 ? -8.766 -3.203 9.733 1.00 97.56 217 VAL A C 1
ATOM 1673 O O . VAL A 1 217 ? -9.707 -2.901 10.465 1.00 97.56 217 VAL A O 1
ATOM 1676 N N . VAL A 1 218 ? -8.703 -4.378 9.103 1.00 97.56 218 VAL A N 1
ATOM 1677 C CA . VAL A 1 218 ? -9.766 -5.401 9.099 1.00 97.56 218 VAL A CA 1
ATOM 1678 C C . VAL A 1 218 ? -9.494 -6.502 10.126 1.00 97.56 218 VAL A C 1
ATOM 1680 O O . VAL A 1 218 ? -10.422 -7.134 10.617 1.00 97.56 218 VAL A O 1
ATOM 1683 N N . GLY A 1 219 ? -8.223 -6.738 10.455 1.00 96.62 219 GLY A N 1
ATOM 1684 C CA . GLY A 1 219 ? -7.779 -7.874 11.262 1.00 96.62 219 GLY A CA 1
ATOM 1685 C C . GLY A 1 219 ? -7.137 -8.982 10.417 1.00 96.62 219 GLY A C 1
ATOM 1686 O O . GLY A 1 219 ? -7.184 -8.945 9.180 1.00 96.62 219 GLY A O 1
ATOM 1687 N N . PRO A 1 220 ? -6.472 -9.963 11.051 1.00 95.69 220 PRO A N 1
ATOM 1688 C CA . PRO A 1 220 ? -5.725 -10.999 10.342 1.00 95.69 220 PRO A CA 1
ATOM 1689 C C . PRO A 1 220 ? -6.641 -11.851 9.453 1.00 95.69 220 PRO A C 1
ATOM 1691 O O . PRO A 1 220 ? -7.777 -12.157 9.805 1.00 95.69 220 PRO A O 1
ATOM 1694 N N . ALA A 1 221 ? -6.154 -12.227 8.271 1.00 95.44 221 ALA A N 1
ATOM 1695 C CA . ALA A 1 221 ? -6.820 -13.239 7.454 1.00 95.44 221 ALA A CA 1
ATOM 1696 C C . ALA A 1 221 ? -6.588 -14.635 8.063 1.00 95.44 221 ALA A C 1
ATOM 1698 O O . ALA A 1 221 ? -5.550 -14.841 8.701 1.00 95.44 221 ALA A O 1
ATOM 1699 N N . PRO A 1 222 ? -7.482 -15.613 7.823 1.00 97.56 222 PRO A N 1
ATOM 1700 C CA . PRO A 1 222 ? -7.190 -17.012 8.113 1.00 97.56 222 PRO A CA 1
ATOM 1701 C C . PRO A 1 222 ? -5.846 -17.434 7.503 1.00 97.56 222 PRO A C 1
ATOM 1703 O O . PRO A 1 222 ? -5.515 -17.028 6.386 1.00 97.56 222 PRO A O 1
ATOM 1706 N N . ALA A 1 223 ? -5.076 -18.261 8.216 1.00 97.12 223 ALA A N 1
ATOM 1707 C CA . ALA A 1 223 ? -3.705 -18.606 7.826 1.00 97.12 223 ALA A CA 1
ATOM 1708 C C . ALA A 1 223 ? -3.612 -19.207 6.412 1.00 97.12 223 ALA A C 1
ATOM 1710 O O . ALA A 1 223 ? -2.714 -18.852 5.651 1.00 97.12 223 ALA A O 1
ATOM 1711 N N . TRP A 1 224 ? -4.573 -20.055 6.029 1.00 97.62 224 TRP A N 1
ATOM 1712 C CA . TRP A 1 224 ? -4.636 -20.647 4.690 1.00 97.62 224 TRP A CA 1
ATOM 1713 C C . TRP A 1 224 ? -4.839 -19.590 3.595 1.00 97.62 224 TRP A C 1
ATOM 1715 O O . TRP A 1 224 ? -4.203 -19.660 2.545 1.00 97.62 224 TRP A O 1
ATOM 1725 N N . LEU A 1 225 ? -5.668 -18.573 3.852 1.00 97.06 225 LEU A N 1
ATOM 1726 C CA . LEU A 1 225 ? -5.928 -17.489 2.908 1.00 97.06 225 LEU A CA 1
ATOM 1727 C C . LEU A 1 225 ? -4.709 -16.570 2.797 1.00 97.06 225 LEU A C 1
ATOM 1729 O O . LEU A 1 225 ? -4.328 -16.176 1.697 1.00 97.06 225 LEU A O 1
ATOM 1733 N N . ALA A 1 226 ? -4.053 -16.270 3.921 1.00 97.62 226 ALA A N 1
ATOM 1734 C CA . ALA A 1 226 ? -2.792 -15.534 3.924 1.00 97.62 226 ALA A CA 1
ATOM 1735 C C . ALA A 1 226 ? -1.705 -16.277 3.129 1.00 97.62 226 ALA A C 1
ATOM 1737 O O . ALA A 1 226 ? -1.041 -15.669 2.289 1.00 97.62 226 ALA A O 1
ATOM 1738 N N . ALA A 1 227 ? -1.568 -17.590 3.330 1.00 97.81 227 ALA A N 1
ATOM 1739 C CA . ALA A 1 227 ? -0.632 -18.424 2.581 1.00 97.81 227 ALA A CA 1
ATOM 1740 C C . ALA A 1 227 ? -0.956 -18.445 1.078 1.00 97.81 227 ALA A C 1
ATOM 1742 O O . ALA A 1 227 ? -0.051 -18.281 0.259 1.00 97.81 227 ALA A O 1
ATOM 1743 N N . ALA A 1 228 ? -2.235 -18.571 0.710 1.00 97.44 228 ALA A N 1
ATOM 1744 C CA . ALA A 1 228 ? -2.679 -18.520 -0.681 1.00 97.44 228 ALA A CA 1
ATOM 1745 C C . ALA A 1 228 ? -2.362 -17.166 -1.338 1.00 97.44 228 ALA A C 1
ATOM 1747 O O . ALA A 1 228 ? -1.853 -17.132 -2.458 1.00 97.44 228 ALA A O 1
ATOM 1748 N N . MET A 1 229 ? -2.591 -16.052 -0.633 1.00 97.88 229 MET A N 1
ATOM 1749 C CA . MET A 1 229 ? -2.225 -14.719 -1.119 1.00 97.88 229 MET A CA 1
ATOM 1750 C C . MET A 1 229 ? -0.714 -14.600 -1.328 1.00 97.88 229 MET A C 1
ATOM 1752 O O . MET A 1 229 ? -0.297 -14.211 -2.415 1.00 97.88 229 MET A O 1
ATOM 1756 N N . VAL A 1 230 ? 0.110 -15.006 -0.354 1.00 97.75 230 VAL A N 1
ATOM 1757 C CA .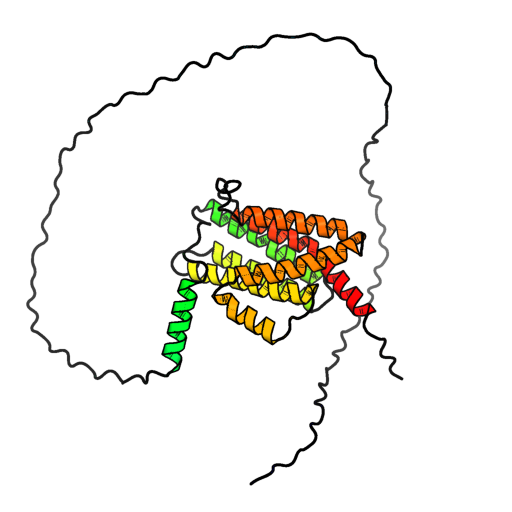 VAL A 1 230 ? 1.581 -14.988 -0.488 1.00 97.75 230 VAL A CA 1
ATOM 1758 C C . VAL A 1 230 ? 2.043 -15.836 -1.674 1.00 97.75 230 VAL A C 1
ATOM 1760 O O . VAL A 1 230 ? 2.875 -15.385 -2.463 1.00 97.75 230 VAL A O 1
ATOM 1763 N N . ALA A 1 231 ? 1.474 -17.029 -1.851 1.00 96.00 231 ALA A N 1
ATOM 1764 C CA . ALA A 1 231 ? 1.775 -17.896 -2.987 1.00 96.00 231 ALA A CA 1
ATOM 1765 C C . ALA A 1 231 ? 1.349 -17.279 -4.333 1.00 96.00 231 ALA A C 1
ATOM 1767 O O . ALA A 1 231 ? 1.981 -17.547 -5.355 1.00 96.00 231 ALA A O 1
ATOM 1768 N N . ALA A 1 232 ? 0.313 -16.436 -4.345 1.00 95.62 232 ALA A N 1
ATOM 1769 C CA . ALA A 1 232 ? -0.168 -15.749 -5.538 1.00 95.62 232 ALA A CA 1
ATOM 1770 C C . ALA A 1 232 ? 0.660 -14.506 -5.914 1.00 95.62 232 ALA A C 1
ATOM 1772 O O . ALA A 1 232 ? 0.693 -14.161 -7.097 1.00 95.62 232 ALA A O 1
ATOM 1773 N N . ILE A 1 233 ? 1.356 -13.852 -4.972 1.00 95.81 233 ILE A N 1
ATOM 1774 C CA . ILE A 1 233 ? 2.112 -12.600 -5.207 1.00 95.81 233 ILE A CA 1
ATOM 1775 C C . ILE A 1 233 ? 3.074 -12.671 -6.408 1.00 95.81 233 ILE A C 1
ATOM 1777 O O . ILE A 1 233 ? 3.063 -11.740 -7.214 1.00 95.81 233 ILE A O 1
ATOM 1781 N N . PRO A 1 234 ? 3.868 -13.741 -6.615 1.00 93.38 234 PRO A N 1
ATOM 1782 C CA . PRO A 1 234 ? 4.769 -13.825 -7.765 1.00 93.38 234 PRO A CA 1
ATOM 1783 C C . PRO A 1 234 ? 4.064 -13.792 -9.127 1.00 93.38 234 PRO A C 1
ATOM 1785 O O . PRO A 1 234 ? 4.696 -13.466 -10.134 1.00 93.38 234 PRO A O 1
ATOM 1788 N N . PHE A 1 235 ? 2.774 -14.138 -9.163 1.00 91.81 235 PHE A N 1
ATOM 1789 C CA . PHE A 1 235 ? 1.998 -14.328 -10.387 1.00 91.81 235 PHE A CA 1
ATOM 1790 C C . PHE A 1 235 ? 0.921 -13.261 -10.582 1.00 91.81 235 PHE A C 1
ATOM 1792 O O . PHE A 1 235 ? 0.679 -12.857 -11.710 1.00 91.81 235 PHE A O 1
ATOM 1799 N N . LYS A 1 236 ? 0.255 -12.818 -9.511 1.00 93.25 236 LYS A N 1
ATOM 1800 C CA . LYS A 1 236 ? -0.871 -11.871 -9.552 1.00 93.25 236 LYS A CA 1
ATOM 1801 C C . LYS A 1 236 ? -0.780 -10.834 -8.421 1.00 93.25 236 LYS A C 1
ATOM 1803 O O . LYS A 1 236 ? -1.719 -10.717 -7.634 1.00 93.25 236 LYS A O 1
ATOM 1808 N N . PRO A 1 237 ? 0.318 -10.059 -8.328 1.00 94.94 237 PRO A N 1
ATOM 1809 C CA . PRO A 1 237 ? 0.488 -9.094 -7.243 1.00 94.94 237 PRO A CA 1
ATOM 1810 C C . PRO A 1 237 ? -0.612 -8.025 -7.248 1.00 94.94 237 PRO A C 1
ATOM 1812 O O . PRO A 1 237 ? -1.131 -7.699 -6.191 1.00 94.94 237 PRO A O 1
ATOM 1815 N N . ALA A 1 238 ? -1.043 -7.560 -8.429 1.00 92.00 238 ALA A N 1
ATOM 1816 C CA . ALA A 1 238 ? -2.133 -6.592 -8.552 1.00 92.00 238 ALA A CA 1
ATOM 1817 C C . ALA A 1 238 ? -3.454 -7.120 -7.971 1.00 92.00 238 ALA A C 1
ATOM 1819 O O . ALA A 1 238 ? -4.083 -6.425 -7.187 1.00 92.00 238 ALA A O 1
ATOM 1820 N N . ALA A 1 239 ? -3.839 -8.367 -8.271 1.00 93.81 239 ALA A N 1
ATOM 1821 C CA . ALA A 1 239 ? -5.064 -8.953 -7.725 1.00 93.81 239 ALA A CA 1
ATOM 1822 C C . ALA A 1 239 ? -5.001 -9.093 -6.195 1.00 93.81 239 ALA A C 1
ATOM 1824 O O . ALA A 1 239 ? -5.980 -8.798 -5.511 1.00 93.81 239 ALA A O 1
ATOM 1825 N N . VAL A 1 240 ? -3.843 -9.500 -5.655 1.00 97.50 240 VAL A N 1
ATOM 1826 C CA . VAL A 1 240 ? -3.621 -9.555 -4.201 1.00 97.50 240 VAL A CA 1
ATOM 1827 C C . VAL A 1 240 ? -3.774 -8.159 -3.593 1.00 97.50 240 VAL A C 1
ATOM 1829 O O . VAL A 1 240 ? -4.527 -8.007 -2.632 1.00 97.50 240 VAL A O 1
ATOM 1832 N N . SER A 1 241 ? -3.134 -7.139 -4.169 1.00 97.25 241 SER A N 1
ATOM 1833 C CA . SER A 1 241 ? -3.269 -5.751 -3.718 1.00 97.25 241 SER A CA 1
ATOM 1834 C C . SER A 1 241 ? -4.715 -5.266 -3.760 1.00 97.25 241 SER A C 1
ATOM 1836 O O . SER A 1 241 ? -5.214 -4.771 -2.754 1.00 97.25 241 SER A O 1
ATOM 1838 N N . SER A 1 242 ? -5.413 -5.457 -4.883 1.00 95.69 242 SER A N 1
ATOM 1839 C CA . SER A 1 242 ? -6.794 -5.002 -5.072 1.00 95.69 242 SER A CA 1
ATOM 1840 C C . SER A 1 242 ? -7.749 -5.598 -4.042 1.00 95.69 242 SER A C 1
ATOM 1842 O O . SER A 1 242 ? -8.525 -4.859 -3.446 1.00 95.69 242 SER A O 1
ATOM 1844 N N . VAL A 1 243 ? -7.674 -6.907 -3.777 1.00 97.56 243 VAL A N 1
ATOM 1845 C CA . VAL A 1 243 ? -8.546 -7.559 -2.782 1.00 97.56 243 VAL A CA 1
ATOM 1846 C C . VAL A 1 243 ? -8.269 -7.036 -1.369 1.00 97.56 243 VAL A C 1
ATOM 1848 O O . VAL A 1 243 ? -9.202 -6.774 -0.609 1.00 97.56 243 VAL A O 1
ATOM 1851 N N . ASN A 1 244 ? -6.996 -6.861 -1.004 1.00 98.38 244 ASN A N 1
ATOM 1852 C CA . ASN A 1 244 ? -6.633 -6.356 0.319 1.00 98.38 244 ASN A CA 1
ATOM 1853 C C . ASN A 1 244 ? -7.010 -4.878 0.502 1.00 98.38 244 ASN A C 1
ATOM 1855 O O . ASN A 1 244 ? -7.526 -4.520 1.562 1.00 98.38 244 ASN A O 1
ATOM 1859 N N . PHE A 1 245 ? -6.801 -4.038 -0.518 1.00 97.69 245 PHE A N 1
ATOM 1860 C CA . PHE A 1 245 ? -7.227 -2.640 -0.491 1.00 97.69 245 PHE A CA 1
ATOM 1861 C C . PHE A 1 245 ? -8.745 -2.519 -0.452 1.00 97.69 245 PHE A C 1
ATOM 1863 O O . PHE A 1 245 ? -9.244 -1.818 0.416 1.00 97.69 245 PHE A O 1
ATOM 1870 N N . ALA A 1 246 ? -9.489 -3.267 -1.270 1.00 97.56 246 ALA A N 1
ATOM 1871 C CA . ALA A 1 246 ? -10.952 -3.255 -1.230 1.00 97.56 246 ALA A CA 1
ATOM 1872 C C . ALA A 1 246 ? -11.497 -3.598 0.168 1.00 97.56 246 ALA A C 1
ATOM 1874 O O . ALA A 1 246 ? -12.409 -2.937 0.658 1.00 97.56 246 ALA A O 1
ATOM 1875 N N . ALA A 1 247 ? -10.903 -4.584 0.850 1.00 98.00 247 ALA A N 1
ATOM 1876 C CA . ALA A 1 247 ? -11.282 -4.922 2.220 1.00 98.00 247 ALA A CA 1
ATOM 1877 C C . ALA A 1 247 ? -10.956 -3.796 3.223 1.00 98.00 247 ALA A C 1
ATOM 1879 O O . ALA A 1 247 ? -11.765 -3.507 4.107 1.00 98.00 247 ALA A O 1
ATOM 1880 N N . ALA A 1 248 ? -9.783 -3.165 3.102 1.00 98.00 248 ALA A N 1
ATOM 1881 C CA . ALA A 1 248 ? -9.390 -2.045 3.958 1.00 98.00 248 ALA A CA 1
ATOM 1882 C C . ALA A 1 248 ? -10.279 -0.808 3.732 1.00 98.00 248 ALA A C 1
ATOM 1884 O O . ALA A 1 248 ? -10.737 -0.209 4.703 1.00 98.00 248 ALA A O 1
ATOM 1885 N N . GLU A 1 249 ? -10.577 -0.480 2.475 1.00 97.94 249 GLU A N 1
ATOM 1886 C CA . GLU A 1 249 ? -11.443 0.630 2.062 1.00 97.94 249 GLU A CA 1
ATOM 1887 C C . GLU A 1 249 ? -12.882 0.421 2.539 1.00 97.94 249 GLU A C 1
ATOM 1889 O O . GLU A 1 249 ? -13.456 1.305 3.171 1.00 97.94 249 GLU A O 1
ATOM 1894 N N . ALA A 1 250 ? -13.448 -0.777 2.346 1.00 98.31 250 ALA A N 1
ATOM 1895 C CA . ALA A 1 250 ? -14.785 -1.107 2.842 1.00 98.31 250 ALA A CA 1
ATOM 1896 C C . ALA A 1 250 ? -14.881 -0.951 4.368 1.00 98.31 250 ALA A C 1
ATOM 1898 O O . ALA A 1 250 ? -15.869 -0.432 4.894 1.00 98.31 250 ALA A O 1
ATOM 1899 N N . ARG A 1 251 ? -13.832 -1.357 5.095 1.00 97.94 251 ARG A N 1
ATOM 1900 C CA . ARG A 1 251 ? -13.772 -1.177 6.547 1.00 97.94 251 ARG A CA 1
ATOM 1901 C C . ARG A 1 251 ? -13.620 0.293 6.937 1.00 97.94 251 ARG A C 1
ATOM 1903 O O . ARG A 1 251 ? -14.297 0.710 7.872 1.00 97.94 251 ARG A O 1
ATOM 1910 N N . TYR A 1 252 ? -12.789 1.078 6.251 1.00 97.94 252 TYR A N 1
ATOM 1911 C CA . TYR A 1 252 ? -12.661 2.513 6.530 1.00 97.94 252 TYR A CA 1
ATOM 1912 C C . TYR A 1 252 ? -13.983 3.244 6.244 1.00 97.94 252 TYR A C 1
ATOM 1914 O O . TYR A 1 252 ? -14.454 3.998 7.093 1.00 97.94 252 TYR A O 1
ATOM 1922 N N . LEU A 1 253 ? -14.657 2.934 5.136 1.00 98.25 253 LEU A N 1
ATOM 1923 C CA . LEU A 1 253 ? -15.988 3.461 4.838 1.00 98.25 253 LEU A CA 1
ATOM 1924 C C . LEU A 1 253 ? -16.977 3.156 5.971 1.00 98.25 253 LEU A C 1
ATOM 1926 O O . LEU A 1 253 ? -17.628 4.068 6.474 1.00 98.25 253 LEU A O 1
ATOM 1930 N N . ALA A 1 254 ? -17.049 1.902 6.428 1.00 98.31 254 ALA A N 1
ATOM 1931 C CA . ALA A 1 254 ? -17.926 1.525 7.536 1.00 98.31 254 ALA A CA 1
ATOM 1932 C C . ALA A 1 254 ? -17.626 2.325 8.819 1.00 98.31 254 ALA A C 1
ATOM 1934 O O . ALA A 1 254 ? -18.548 2.789 9.491 1.00 98.31 254 ALA A O 1
ATOM 1935 N N . LEU A 1 255 ? -16.343 2.545 9.136 1.00 97.75 255 LEU A N 1
ATOM 1936 C CA . LEU A 1 255 ? -15.940 3.384 10.267 1.00 97.75 255 LEU A CA 1
ATOM 1937 C C . LEU A 1 255 ? -16.356 4.849 10.073 1.00 97.75 255 LEU A C 1
ATOM 1939 O O . LEU A 1 255 ? -16.873 5.456 11.003 1.00 97.75 255 LEU A O 1
ATOM 1943 N N . ALA A 1 256 ? -16.174 5.417 8.881 1.00 98.12 256 ALA A N 1
ATOM 1944 C CA . ALA A 1 256 ? -16.536 6.805 8.587 1.00 98.12 256 ALA A CA 1
ATOM 1945 C C . ALA A 1 256 ? -18.054 7.050 8.608 1.00 98.12 256 ALA A C 1
ATOM 1947 O O . ALA A 1 256 ? -18.514 8.128 9.000 1.00 98.12 256 ALA A O 1
ATOM 1948 N N . LEU A 1 257 ? -18.843 6.044 8.223 1.00 98.19 257 LEU A N 1
ATOM 1949 C CA . LEU A 1 257 ? -20.299 6.083 8.334 1.00 98.19 257 LEU A CA 1
ATOM 1950 C C . LEU A 1 257 ? -20.745 6.052 9.801 1.00 98.19 257 LEU A C 1
ATOM 1952 O O . LEU A 1 257 ? -21.586 6.868 10.183 1.00 98.19 257 LEU A O 1
ATOM 1956 N N . GLY A 1 258 ? -20.143 5.180 10.619 1.00 97.94 258 GLY A N 1
ATOM 1957 C CA . GLY A 1 258 ? -20.458 5.042 12.047 1.00 97.94 258 GLY A CA 1
ATOM 1958 C C . GLY A 1 258 ? -19.877 6.135 12.953 1.00 97.94 258 GLY A C 1
ATOM 1959 O O . GLY A 1 258 ? -20.382 6.355 14.051 1.00 97.94 258 GLY A O 1
ATOM 1960 N N . HIS A 1 259 ? -18.834 6.843 12.511 1.00 97.94 259 HIS A N 1
ATOM 1961 C CA . HIS A 1 259 ? -18.114 7.824 13.324 1.00 97.94 259 HIS A CA 1
ATOM 1962 C C . HIS A 1 259 ? -17.866 9.122 12.533 1.00 97.94 259 HIS A C 1
ATOM 1964 O O . HIS A 1 259 ? -16.883 9.219 11.793 1.00 97.94 259 HIS A O 1
ATOM 1970 N N . PRO A 1 260 ? -18.718 10.158 12.699 1.00 97.69 260 PRO A N 1
ATOM 1971 C CA . PRO A 1 260 ? -18.684 11.371 11.874 1.00 97.69 260 PRO A CA 1
ATOM 1972 C C . PRO A 1 260 ? -17.338 12.103 11.833 1.00 97.69 260 PRO A C 1
ATOM 1974 O O . PRO A 1 260 ? -16.988 12.679 10.805 1.00 97.69 260 PRO A O 1
ATOM 1977 N N . HIS A 1 261 ? -16.554 12.041 12.912 1.00 97.75 261 HIS A N 1
ATOM 1978 C CA . HIS A 1 261 ? -15.237 12.676 12.988 1.00 97.75 261 HIS A CA 1
ATOM 1979 C C . HIS A 1 261 ? -14.200 12.062 12.022 1.00 97.75 261 HIS A C 1
ATOM 1981 O O . HIS A 1 261 ? -13.199 12.706 11.722 1.00 97.75 261 HIS A O 1
ATOM 1987 N N . LEU A 1 262 ? -14.438 10.851 11.498 1.00 98.12 262 LEU A N 1
ATOM 1988 C CA . LEU A 1 262 ? -13.573 10.194 10.506 1.00 98.12 262 LEU A CA 1
ATOM 1989 C C . LEU A 1 262 ? -13.923 10.557 9.054 1.00 98.12 262 LEU A C 1
ATOM 1991 O O . LEU A 1 262 ? -13.162 10.232 8.143 1.00 98.12 262 LEU A O 1
ATOM 1995 N N . ARG A 1 263 ? -15.061 11.217 8.800 1.00 98.25 263 ARG A N 1
ATOM 1996 C CA . ARG A 1 263 ? -15.514 11.532 7.433 1.00 98.25 263 ARG A CA 1
ATOM 1997 C C . ARG A 1 263 ? -14.547 12.433 6.662 1.00 98.25 263 ARG A C 1
ATOM 1999 O O . ARG A 1 263 ? -14.278 12.102 5.510 1.00 98.25 263 ARG A O 1
ATOM 2006 N N . PRO A 1 264 ? -13.976 13.511 7.240 1.00 98.31 264 PRO A N 1
ATOM 2007 C CA . PRO A 1 264 ? -13.039 14.358 6.502 1.00 98.31 264 PRO A CA 1
ATOM 2008 C C . PRO A 1 264 ? -11.775 13.599 6.085 1.00 98.31 264 PRO A C 1
ATOM 2010 O O . PRO A 1 264 ? -11.314 13.727 4.953 1.00 98.31 264 PRO A O 1
ATOM 2013 N N . THR A 1 265 ? -11.235 12.758 6.973 1.00 97.75 265 THR A N 1
ATOM 2014 C CA . THR A 1 265 ? -10.039 11.959 6.674 1.00 97.75 265 THR A CA 1
ATOM 2015 C C . THR A 1 265 ? -10.337 10.833 5.692 1.00 97.75 265 THR A C 1
ATOM 2017 O O . THR A 1 265 ? -9.507 10.557 4.831 1.00 97.75 265 THR A O 1
ATOM 2020 N N . PHE A 1 266 ? -11.522 10.222 5.763 1.00 98.12 266 PHE A N 1
ATOM 2021 C CA . PHE A 1 266 ? -11.971 9.250 4.769 1.00 98.12 266 PHE A CA 1
ATOM 2022 C C . PHE A 1 266 ? -12.169 9.894 3.390 1.00 98.12 266 PHE A C 1
ATOM 2024 O O . PHE A 1 266 ? -11.690 9.353 2.400 1.00 98.12 266 PHE A O 1
ATOM 2031 N N . A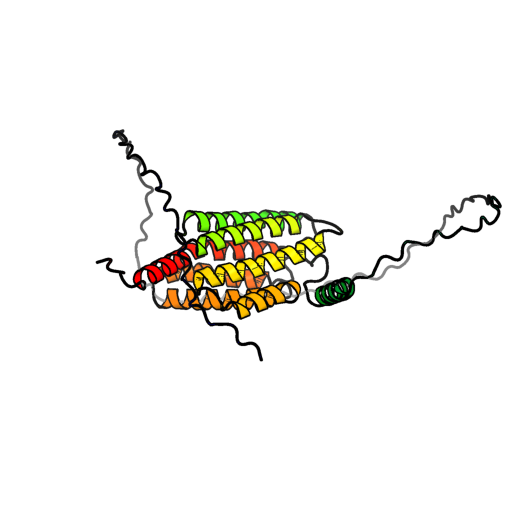LA A 1 267 ? -12.797 11.071 3.313 1.00 98.25 267 ALA A N 1
ATOM 2032 C CA . ALA A 1 267 ? -12.985 11.802 2.060 1.00 98.25 267 ALA A CA 1
ATOM 2033 C C . ALA A 1 267 ? -11.641 12.167 1.405 1.00 98.25 267 ALA A C 1
ATOM 2035 O O . ALA A 1 267 ? -11.448 11.942 0.211 1.00 98.25 267 ALA A O 1
ATOM 2036 N N . ALA A 1 268 ? -10.684 12.662 2.197 1.00 98.31 268 ALA A N 1
ATOM 2037 C CA . ALA A 1 268 ? -9.329 12.925 1.719 1.00 98.31 268 ALA A CA 1
ATOM 2038 C C . ALA A 1 268 ? -8.631 11.640 1.241 1.00 98.31 268 ALA A C 1
ATOM 2040 O O . ALA A 1 268 ? -8.012 11.636 0.176 1.00 98.31 268 ALA A O 1
ATOM 2041 N N . HIS A 1 269 ? -8.760 10.549 2.004 1.00 98.12 269 HIS A N 1
ATOM 2042 C CA . HIS A 1 269 ? -8.207 9.244 1.656 1.00 98.12 269 HIS A CA 1
ATOM 20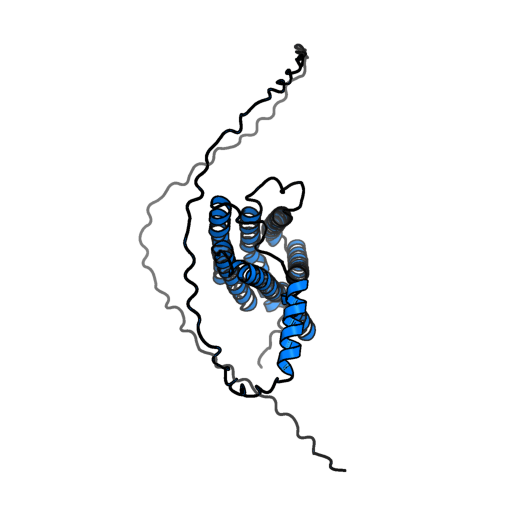43 C C . HIS A 1 269 ? -8.751 8.737 0.317 1.00 98.12 269 HIS A C 1
ATOM 2045 O O . HIS A 1 269 ? -7.971 8.533 -0.610 1.00 98.12 269 HIS A O 1
ATOM 2051 N N . VAL A 1 270 ? -10.074 8.601 0.192 1.00 97.75 270 VAL A N 1
ATOM 2052 C CA . VAL A 1 270 ? -10.716 8.042 -1.003 1.00 97.75 270 VAL A CA 1
ATOM 2053 C C . VAL A 1 270 ? -10.529 8.941 -2.224 1.00 97.75 270 VAL A C 1
ATOM 2055 O O . VAL A 1 270 ? -10.303 8.433 -3.317 1.00 97.75 270 VAL A O 1
ATOM 2058 N N . GLY A 1 271 ? -10.536 10.269 -2.048 1.00 97.88 271 GLY A N 1
ATOM 2059 C CA . GLY A 1 271 ? -10.250 11.216 -3.126 1.00 97.88 271 GLY A CA 1
ATOM 2060 C C . GLY A 1 271 ? -8.835 11.038 -3.679 1.00 97.88 271 GLY A C 1
ATOM 2061 O O . GLY A 1 271 ? -8.649 10.926 -4.891 1.00 97.88 271 GLY A O 1
ATOM 2062 N N . CYS A 1 272 ? -7.839 10.919 -2.794 1.00 98.06 272 CYS A N 1
ATOM 2063 C CA . CYS A 1 272 ? -6.463 10.632 -3.197 1.00 98.06 272 CYS A CA 1
ATOM 2064 C C . CYS A 1 272 ? -6.324 9.225 -3.804 1.00 98.06 272 CYS A C 1
ATOM 2066 O O . CYS A 1 272 ? -5.669 9.076 -4.830 1.00 98.06 272 CYS A O 1
ATOM 2068 N N . SER A 1 273 ? -6.965 8.198 -3.233 1.00 96.94 273 SER A N 1
ATOM 2069 C CA . SER A 1 273 ? -6.957 6.829 -3.777 1.00 96.94 273 SER A CA 1
ATOM 2070 C C . SER A 1 273 ? -7.585 6.759 -5.177 1.00 96.94 273 SER A C 1
ATOM 2072 O O . SER A 1 273 ? -7.063 6.071 -6.057 1.00 96.94 273 SER A O 1
ATOM 2074 N N . ALA A 1 274 ? -8.671 7.498 -5.419 1.00 95.00 274 ALA A N 1
ATOM 2075 C CA . ALA A 1 274 ? -9.319 7.586 -6.726 1.00 95.00 274 ALA A CA 1
ATOM 2076 C C . ALA A 1 274 ? -8.423 8.295 -7.752 1.00 95.00 274 ALA A C 1
ATOM 2078 O O . ALA A 1 274 ? -8.218 7.769 -8.847 1.00 95.00 274 ALA A O 1
ATOM 2079 N N . ALA A 1 275 ? -7.822 9.432 -7.382 1.00 94.69 275 ALA A N 1
ATOM 2080 C CA . ALA A 1 275 ? -6.867 10.144 -8.233 1.00 94.69 275 ALA A CA 1
ATOM 2081 C C . ALA A 1 275 ? -5.635 9.281 -8.557 1.00 94.69 275 ALA A C 1
ATOM 2083 O O . ALA A 1 275 ? -5.220 9.200 -9.713 1.00 94.69 275 ALA A O 1
ATOM 2084 N N . ALA A 1 276 ? -5.096 8.571 -7.561 1.00 94.38 276 ALA A N 1
ATOM 2085 C CA . ALA A 1 276 ? -4.011 7.616 -7.754 1.00 94.38 276 ALA A CA 1
ATOM 2086 C C . ALA A 1 276 ? -4.414 6.512 -8.739 1.00 94.38 276 ALA A C 1
ATOM 2088 O O . ALA A 1 276 ? -3.690 6.247 -9.693 1.00 94.38 276 ALA A O 1
ATOM 2089 N N . THR A 1 277 ? -5.590 5.908 -8.559 1.00 91.44 277 THR A N 1
ATOM 2090 C CA . THR A 1 277 ? -6.092 4.854 -9.453 1.00 91.44 277 THR A CA 1
ATOM 2091 C C . THR A 1 277 ? -6.247 5.364 -10.885 1.00 91.44 277 THR A C 1
ATOM 2093 O O . THR A 1 277 ? -5.818 4.688 -11.816 1.00 91.44 277 THR A O 1
ATOM 2096 N N . ALA A 1 278 ? -6.782 6.572 -11.074 1.00 90.06 278 ALA A N 1
ATOM 2097 C CA . ALA A 1 278 ? -6.887 7.194 -12.392 1.00 90.06 278 ALA A CA 1
ATOM 2098 C C . ALA A 1 278 ? -5.511 7.402 -13.050 1.00 90.06 278 ALA A C 1
ATOM 2100 O O . ALA A 1 278 ? -5.363 7.154 -14.243 1.00 90.06 278 ALA A O 1
ATOM 2101 N N . CYS A 1 279 ? -4.500 7.797 -12.270 1.00 90.38 279 CYS A N 1
ATOM 2102 C CA . CYS A 1 279 ? -3.122 7.949 -12.742 1.00 90.38 279 CYS A CA 1
ATOM 2103 C C . CYS A 1 279 ? -2.429 6.604 -13.034 1.00 90.38 279 CYS A C 1
ATOM 2105 O O . CYS A 1 279 ? -1.584 6.532 -13.921 1.00 90.38 279 CYS A O 1
ATOM 2107 N N . PHE A 1 280 ? -2.768 5.548 -12.286 1.00 87.06 280 PHE A N 1
ATOM 2108 C CA . PHE A 1 280 ? -2.216 4.200 -12.461 1.00 87.06 280 PHE A CA 1
ATOM 2109 C C . PHE A 1 280 ? -2.769 3.500 -13.701 1.00 87.06 280 PHE A C 1
ATOM 2111 O O . PHE A 1 280 ? -2.075 2.710 -14.335 1.00 87.06 280 PHE A O 1
ATOM 2118 N N . LEU A 1 281 ? -4.024 3.783 -14.051 1.00 82.56 281 LEU A N 1
ATOM 2119 C CA . LEU A 1 281 ? -4.646 3.344 -15.295 1.00 82.56 281 LEU A CA 1
ATOM 2120 C C . LEU A 1 281 ? -4.163 4.231 -16.454 1.00 82.56 281 LEU A C 1
ATOM 2122 O O . LEU A 1 281 ? -4.964 4.827 -17.165 1.00 82.56 281 LEU A O 1
ATOM 2126 N N . ASP A 1 282 ? -2.847 4.321 -16.634 1.00 65.94 282 ASP A N 1
ATOM 2127 C CA . ASP A 1 282 ? -2.141 5.107 -17.656 1.00 65.94 282 ASP A CA 1
ATOM 2128 C C . ASP A 1 282 ? -2.533 4.738 -19.101 1.00 65.94 282 ASP A C 1
ATOM 2130 O O . ASP A 1 282 ? -2.370 5.531 -20.024 1.00 65.94 282 ASP A O 1
ATOM 2134 N N . HIS A 1 283 ? -3.111 3.553 -19.296 1.00 63.06 283 HIS A N 1
ATOM 2135 C CA . HIS A 1 283 ? -3.743 3.115 -20.544 1.00 63.06 283 HIS A CA 1
ATOM 2136 C C . HIS A 1 283 ? -5.150 3.696 -20.773 1.00 63.06 283 HIS A C 1
ATOM 2138 O O . HIS A 1 283 ? -5.772 3.421 -21.799 1.00 63.06 283 HIS A O 1
ATOM 2144 N N . SER A 1 284 ? -5.674 4.484 -19.834 1.00 61.34 284 SER A N 1
ATOM 2145 C CA . SER A 1 284 ? -6.915 5.227 -20.014 1.00 61.34 284 SER A CA 1
ATOM 2146 C C . SER A 1 284 ? -6.691 6.381 -20.996 1.00 61.34 284 SER A C 1
ATOM 2148 O O . SER A 1 284 ? -5.732 7.143 -20.830 1.00 61.34 284 SER A O 1
ATOM 2150 N N . PRO A 1 285 ? -7.601 6.601 -21.963 1.00 65.56 285 PRO A N 1
ATOM 2151 C CA . PRO A 1 285 ? -7.512 7.734 -22.887 1.00 65.56 285 PRO A CA 1
ATOM 2152 C C . PRO A 1 285 ? -7.454 9.096 -22.172 1.00 65.56 285 PRO A C 1
ATOM 2154 O O . PRO A 1 285 ? -6.967 10.068 -22.741 1.00 65.56 285 PRO A O 1
ATOM 2157 N N . VAL A 1 286 ? -7.888 9.168 -20.908 1.00 67.75 286 VAL A N 1
ATOM 2158 C CA . VAL A 1 286 ? -7.874 10.391 -20.090 1.00 67.75 286 VAL A CA 1
ATOM 2159 C C . VAL A 1 286 ? -6.462 10.795 -19.645 1.00 67.75 286 VAL A C 1
ATOM 2161 O O . VAL A 1 286 ? -6.202 11.986 -19.484 1.00 67.75 286 VAL A O 1
ATOM 2164 N N . MET A 1 287 ? -5.550 9.835 -19.445 1.00 75.81 287 MET A N 1
ATOM 2165 C CA . MET A 1 287 ? -4.206 10.086 -18.893 1.00 75.81 287 MET A CA 1
ATOM 2166 C C . MET A 1 287 ? -3.050 9.661 -19.799 1.00 75.81 287 MET A C 1
ATOM 2168 O O . MET A 1 287 ? -1.915 10.040 -19.521 1.00 75.81 287 MET A O 1
ATOM 2172 N N . ALA A 1 288 ? -3.323 8.970 -20.910 1.00 73.81 288 ALA A N 1
ATOM 2173 C CA . ALA A 1 288 ? -2.301 8.492 -21.846 1.00 73.81 288 ALA A CA 1
ATOM 2174 C C . ALA A 1 288 ? -1.408 9.602 -22.443 1.00 73.81 288 ALA A C 1
ATOM 2176 O O . ALA A 1 288 ? -0.302 9.327 -22.899 1.00 73.81 288 ALA A O 1
ATOM 2177 N N . TRP A 1 289 ? -1.869 10.858 -22.438 1.00 80.62 289 TRP A N 1
ATOM 2178 C CA . TRP A 1 289 ? -1.109 12.015 -22.922 1.00 80.62 289 TRP A CA 1
ATOM 2179 C C . TRP A 1 289 ? -0.097 12.558 -21.903 1.00 80.62 289 TRP A C 1
ATOM 2181 O O . TRP A 1 289 ? 0.776 13.338 -22.280 1.00 80.62 289 TRP A O 1
ATOM 2191 N N . ASN A 1 290 ? -0.213 12.196 -20.621 1.00 86.25 290 ASN A N 1
ATOM 2192 C CA . ASN A 1 290 ? 0.606 12.772 -19.562 1.00 86.25 290 ASN A CA 1
ATOM 2193 C C . ASN A 1 290 ? 1.786 11.845 -19.204 1.00 86.25 290 ASN A C 1
ATOM 2195 O O . ASN A 1 290 ? 1.584 10.857 -18.491 1.00 86.25 290 ASN A O 1
ATOM 2199 N N . PRO A 1 291 ? 3.032 12.181 -19.596 1.00 86.69 291 PRO A N 1
ATOM 2200 C CA . PRO A 1 291 ? 4.208 11.356 -19.294 1.00 86.69 291 PRO A CA 1
ATOM 2201 C C . PRO A 1 291 ? 4.504 11.262 -17.787 1.00 86.69 291 PRO A C 1
ATOM 2203 O O . PRO A 1 291 ? 5.216 10.368 -17.333 1.00 86.69 291 PRO A O 1
ATOM 2206 N N . PHE A 1 292 ? 3.926 12.158 -16.983 1.00 91.75 292 PHE A N 1
ATOM 2207 C CA . PHE A 1 292 ? 4.110 12.227 -15.537 1.00 91.75 292 PHE A CA 1
ATOM 2208 C C . PHE A 1 292 ? 2.976 11.560 -14.742 1.00 91.75 292 PHE A C 1
ATOM 2210 O O . PHE A 1 292 ? 2.959 11.661 -13.514 1.00 91.75 292 PHE A O 1
ATOM 2217 N N . ALA A 1 293 ? 2.048 10.851 -15.400 1.00 91.81 293 ALA A N 1
ATOM 2218 C CA . ALA A 1 293 ? 0.951 10.140 -14.735 1.00 91.81 293 ALA A CA 1
ATOM 2219 C C . ALA A 1 293 ? 1.446 9.193 -13.630 1.00 91.81 293 ALA A C 1
ATOM 2221 O O . ALA A 1 293 ? 0.919 9.204 -12.521 1.00 91.81 293 ALA A O 1
ATOM 2222 N N . HIS A 1 294 ? 2.528 8.452 -13.874 1.00 93.50 294 HIS A N 1
ATOM 2223 C CA . HIS A 1 294 ? 3.092 7.537 -12.874 1.00 93.50 294 HIS A CA 1
ATOM 2224 C C . HIS A 1 294 ? 3.631 8.261 -11.626 1.00 93.50 294 HIS A C 1
ATOM 2226 O O . HIS A 1 294 ? 3.420 7.818 -10.496 1.00 93.50 294 HIS A O 1
ATOM 2232 N N . ALA A 1 295 ? 4.246 9.430 -11.804 1.00 95.12 295 ALA A N 1
ATOM 2233 C CA . ALA A 1 295 ? 4.704 10.252 -10.689 1.00 95.12 295 ALA A CA 1
ATOM 2234 C C . ALA A 1 295 ? 3.528 10.826 -9.883 1.00 95.12 295 ALA A C 1
ATOM 2236 O O . ALA A 1 295 ? 3.571 10.894 -8.653 1.00 95.12 295 ALA A O 1
ATOM 2237 N N . MET A 1 296 ? 2.441 11.207 -10.558 1.00 95.06 296 MET A N 1
ATOM 2238 C CA . MET A 1 296 ? 1.208 11.609 -9.878 1.00 95.06 296 MET A CA 1
ATOM 2239 C C . MET A 1 296 ? 0.586 10.438 -9.114 1.00 95.06 296 MET A C 1
ATOM 2241 O O . MET A 1 296 ? 0.153 10.621 -7.977 1.00 95.06 296 MET A O 1
ATOM 2245 N N . PHE A 1 297 ? 0.606 9.225 -9.678 1.00 95.31 297 PHE A N 1
ATOM 2246 C CA . PHE A 1 297 ? 0.175 8.013 -8.979 1.00 95.31 297 PHE A CA 1
ATOM 2247 C C . PHE A 1 297 ? 0.933 7.824 -7.660 1.00 95.31 297 PHE A C 1
ATOM 2249 O O . PHE A 1 297 ? 0.298 7.585 -6.631 1.00 95.31 297 PHE A O 1
ATOM 2256 N N . HIS A 1 298 ? 2.258 7.989 -7.653 1.00 97.25 298 HIS A N 1
ATOM 2257 C CA . HIS A 1 298 ? 3.054 7.956 -6.425 1.00 97.25 298 HIS A CA 1
ATOM 2258 C C . HIS A 1 298 ? 2.595 8.995 -5.399 1.00 97.25 298 HIS A C 1
ATOM 2260 O O . HIS A 1 298 ? 2.335 8.653 -4.242 1.00 97.25 298 HIS A O 1
ATOM 2266 N N . ALA A 1 299 ? 2.471 10.254 -5.828 1.00 97.81 299 ALA A N 1
ATOM 2267 C CA . ALA A 1 299 ? 2.112 11.361 -4.951 1.00 97.81 299 ALA A CA 1
ATOM 2268 C C . ALA A 1 299 ? 0.721 11.165 -4.328 1.00 97.81 299 ALA A C 1
ATOM 2270 O O . ALA A 1 299 ? 0.578 11.240 -3.105 1.00 97.81 299 ALA A O 1
ATOM 2271 N N . PHE A 1 300 ? -0.287 10.846 -5.143 1.00 97.94 300 PHE A N 1
ATOM 2272 C CA . PHE A 1 300 ? -1.650 10.613 -4.668 1.00 97.94 300 PHE A CA 1
ATOM 2273 C C . PHE A 1 300 ? -1.765 9.345 -3.819 1.00 97.94 300 PHE A C 1
ATOM 2275 O O . PHE A 1 300 ? -2.464 9.359 -2.807 1.00 97.94 300 PHE A O 1
ATOM 2282 N N . SER A 1 301 ? -1.032 8.280 -4.159 1.00 97.81 301 SER A N 1
ATOM 2283 C CA . SER A 1 301 ? -0.978 7.078 -3.321 1.00 97.81 301 SER A CA 1
ATOM 2284 C C . SER A 1 301 ? -0.428 7.420 -1.942 1.00 97.81 301 SER A C 1
ATOM 2286 O O . SER A 1 301 ? -1.072 7.151 -0.936 1.00 97.81 301 SER A O 1
ATOM 2288 N N . ALA A 1 302 ? 0.728 8.076 -1.856 1.00 98.12 302 ALA A N 1
ATOM 2289 C CA . ALA A 1 302 ? 1.295 8.457 -0.566 1.00 98.12 302 ALA A CA 1
ATOM 2290 C C . ALA A 1 302 ? 0.389 9.421 0.221 1.00 98.12 302 ALA A C 1
ATOM 2292 O O . ALA A 1 302 ? 0.244 9.274 1.439 1.00 98.12 302 ALA A O 1
ATOM 2293 N N . ALA A 1 303 ? -0.258 10.369 -0.465 1.00 98.19 303 ALA A N 1
ATOM 2294 C CA . ALA A 1 303 ? -1.214 11.291 0.138 1.00 98.19 303 ALA A CA 1
ATOM 2295 C C . ALA A 1 303 ? -2.430 10.569 0.736 1.00 98.19 303 ALA A C 1
ATOM 2297 O O . ALA A 1 303 ? -2.842 10.906 1.850 1.00 98.19 303 ALA A O 1
ATOM 2298 N N . SER A 1 304 ? -2.951 9.527 0.078 1.00 98.19 304 SER A N 1
ATOM 2299 C CA . SER A 1 304 ? -4.051 8.738 0.641 1.00 98.19 304 SER A CA 1
ATOM 2300 C C . SER A 1 304 ? -3.644 8.097 1.976 1.00 98.19 304 SER A C 1
ATOM 2302 O O . SER A 1 304 ? -4.413 8.124 2.940 1.00 98.19 304 SER A O 1
ATOM 2304 N N . PHE A 1 305 ? -2.402 7.621 2.102 1.00 98.06 305 PHE A N 1
ATOM 2305 C CA . PHE A 1 305 ? -1.891 7.037 3.346 1.00 98.06 305 PHE A CA 1
ATOM 2306 C C . PHE A 1 305 ? -1.541 8.067 4.436 1.00 98.06 305 PHE A C 1
ATOM 2308 O O . PHE A 1 305 ? -1.534 7.712 5.619 1.00 98.06 305 PHE A O 1
ATOM 2315 N N . LEU A 1 306 ? -1.335 9.347 4.102 1.00 97.62 306 LEU A N 1
ATOM 2316 C CA . LEU A 1 306 ? -1.203 10.419 5.105 1.00 97.62 306 LEU A CA 1
ATOM 2317 C C . LEU A 1 306 ? -2.499 10.644 5.902 1.00 97.62 306 LEU A C 1
ATOM 2319 O O . LEU A 1 306 ? -2.428 11.059 7.064 1.00 97.62 306 LEU A O 1
ATOM 2323 N N . ALA A 1 307 ? -3.654 10.329 5.309 1.00 96.25 307 ALA A N 1
ATOM 2324 C CA . ALA A 1 307 ? -4.977 10.427 5.931 1.00 96.25 307 ALA A CA 1
ATOM 2325 C C . ALA A 1 307 ? -5.381 9.175 6.743 1.00 96.25 307 ALA A C 1
ATOM 2327 O O . ALA A 1 307 ? -6.425 9.159 7.397 1.00 96.25 307 ALA A O 1
ATOM 2328 N N . MET A 1 308 ? -4.555 8.125 6.740 1.00 96.00 308 MET A N 1
ATOM 2329 C CA . MET A 1 308 ? -4.854 6.843 7.389 1.00 96.00 308 MET A CA 1
ATOM 2330 C C . MET A 1 308 ? -4.705 6.786 8.928 1.00 96.00 308 MET A C 1
ATOM 2332 O O . MET A 1 308 ? -5.388 5.962 9.543 1.00 96.00 308 MET A O 1
ATOM 2336 N N . PRO A 1 309 ? -3.850 7.593 9.604 1.00 98.06 309 PRO A N 1
ATOM 2337 C CA . PRO A 1 309 ? -3.628 7.448 11.047 1.00 98.06 309 PRO A CA 1
ATOM 2338 C C . PRO A 1 309 ? -4.890 7.537 11.913 1.00 98.06 309 PRO A C 1
ATOM 2340 O O . PRO A 1 309 ? -4.968 6.845 12.925 1.00 98.06 309 PRO A O 1
ATOM 2343 N N . ALA A 1 310 ? -5.878 8.347 11.512 1.00 96.75 310 ALA A N 1
ATOM 2344 C CA . ALA A 1 310 ? -7.145 8.473 12.232 1.00 96.75 310 ALA A CA 1
ATOM 2345 C C . ALA A 1 310 ? -7.890 7.128 12.293 1.00 96.75 310 ALA A C 1
ATOM 2347 O O . ALA A 1 310 ? -8.179 6.635 13.380 1.00 96.75 310 ALA A O 1
ATOM 2348 N N . ALA A 1 311 ? -8.093 6.473 11.145 1.00 97.12 311 ALA A N 1
ATOM 2349 C CA . ALA A 1 311 ? -8.710 5.148 11.089 1.00 97.12 311 ALA A CA 1
ATOM 2350 C C . ALA A 1 311 ? -7.913 4.078 11.839 1.00 97.12 311 ALA A C 1
ATOM 2352 O O . ALA A 1 311 ? -8.493 3.284 12.578 1.00 97.12 311 ALA A O 1
ATOM 2353 N N . LEU A 1 312 ? -6.588 4.047 11.674 1.00 97.94 312 LEU A N 1
ATOM 2354 C CA . LEU A 1 312 ? -5.738 3.037 12.317 1.00 97.94 312 LEU A CA 1
ATOM 2355 C C . LEU A 1 312 ? -5.778 3.130 13.852 1.00 97.94 312 LEU A C 1
ATOM 2357 O O . LEU A 1 312 ? -5.800 2.103 14.539 1.00 97.94 312 LEU A O 1
ATOM 2361 N N . ASN A 1 313 ? -5.804 4.347 14.398 1.00 98.06 313 ASN A N 1
ATOM 2362 C CA . ASN A 1 313 ? -5.972 4.552 15.835 1.00 98.06 313 ASN A CA 1
ATOM 2363 C C . ASN A 1 313 ? -7.391 4.213 16.292 1.00 98.06 313 ASN A C 1
ATOM 2365 O O . ASN A 1 313 ? -7.535 3.494 17.277 1.00 98.06 313 ASN A O 1
ATOM 2369 N N . HIS A 1 314 ? -8.414 4.608 15.535 1.00 97.69 314 HIS A N 1
ATOM 2370 C CA . HIS A 1 314 ? -9.805 4.303 15.875 1.00 97.69 314 HIS A CA 1
ATOM 2371 C C . HIS A 1 314 ? -10.081 2.793 15.937 1.00 97.69 314 HIS A C 1
ATOM 2373 O O . HIS A 1 314 ? -10.705 2.306 16.876 1.00 97.69 314 HIS A O 1
ATOM 2379 N N . VAL A 1 315 ? -9.540 2.007 14.995 1.00 97.06 315 VAL A N 1
ATOM 2380 C CA . VAL A 1 315 ? -9.610 0.530 15.045 1.00 97.06 315 VAL A CA 1
ATOM 2381 C C . VAL A 1 315 ? -8.980 -0.017 16.329 1.00 97.06 315 VAL A C 1
ATOM 2383 O O . VAL A 1 315 ? -9.494 -0.966 16.920 1.00 97.06 315 VAL A O 1
ATOM 2386 N N . THR A 1 316 ? -7.877 0.586 16.772 1.00 95.81 316 THR A N 1
ATOM 2387 C CA . THR A 1 316 ? -7.178 0.182 18.000 1.00 95.81 316 THR A CA 1
ATOM 2388 C C . THR A 1 316 ? -8.012 0.496 19.243 1.00 95.81 316 THR A C 1
ATOM 2390 O O . THR A 1 316 ? -8.080 -0.322 20.157 1.00 95.81 316 THR A O 1
ATOM 2393 N N . GLU A 1 317 ? -8.661 1.657 19.269 1.00 96.00 317 GLU A N 1
ATOM 2394 C CA . GLU A 1 317 ? -9.522 2.096 20.371 1.00 96.00 317 GLU A CA 1
ATOM 2395 C C . GLU A 1 317 ? -10.770 1.218 20.487 1.00 96.00 317 GLU A C 1
ATOM 2397 O O . GLU A 1 317 ? -11.063 0.718 21.571 1.00 96.00 317 GLU A O 1
ATOM 2402 N N . LEU A 1 318 ? -11.436 0.918 19.367 1.00 94.88 318 LEU A N 1
ATOM 2403 C CA . LEU A 1 318 ? -12.557 -0.027 19.347 1.00 94.88 318 LEU A CA 1
ATOM 2404 C C . LEU A 1 318 ? -12.147 -1.413 19.859 1.00 94.88 318 LEU A C 1
ATOM 2406 O O . LEU A 1 318 ? -12.866 -2.011 20.656 1.00 94.88 318 LEU A O 1
ATOM 2410 N N . ALA A 1 319 ? -10.976 -1.911 19.446 1.00 92.50 319 ALA A N 1
ATOM 2411 C CA . ALA A 1 319 ? -10.473 -3.195 19.921 1.00 92.50 319 ALA A CA 1
ATOM 2412 C C . ALA A 1 319 ? -10.255 -3.195 21.443 1.00 92.50 319 ALA A C 1
ATOM 2414 O O . ALA A 1 319 ? -10.609 -4.174 22.098 1.00 92.50 319 ALA A O 1
ATOM 2415 N N . ALA A 1 320 ? -9.730 -2.101 22.007 1.00 92.00 320 ALA A N 1
ATOM 2416 C CA . ALA A 1 320 ? -9.525 -1.954 23.447 1.00 92.00 320 ALA A CA 1
ATOM 2417 C C . ALA A 1 320 ? -10.845 -1.948 24.237 1.00 92.00 320 ALA A C 1
ATOM 2419 O O . ALA A 1 320 ? -10.902 -2.543 25.307 1.00 92.00 320 ALA A O 1
ATOM 2420 N N . LEU A 1 321 ? -11.907 -1.343 23.692 1.00 92.62 321 LEU A N 1
ATOM 2421 C CA . LEU A 1 321 ? -13.236 -1.322 24.319 1.00 92.62 321 LEU A CA 1
ATOM 2422 C C . LEU A 1 321 ? -13.929 -2.692 24.310 1.00 92.62 321 LEU A C 1
ATOM 2424 O O . LEU A 1 321 ? -14.737 -2.979 25.185 1.00 92.62 321 LEU A O 1
ATOM 2428 N N . THR A 1 322 ? -13.623 -3.541 23.327 1.00 90.06 322 THR A N 1
ATOM 2429 C CA . THR A 1 322 ? -14.222 -4.883 23.208 1.00 90.06 322 THR A CA 1
ATOM 2430 C C . THR A 1 322 ? -13.513 -5.975 24.009 1.00 90.06 322 THR A C 1
ATOM 2432 O O . THR A 1 322 ? -14.022 -7.092 24.079 1.00 90.06 322 THR A O 1
ATOM 2435 N N . GLN A 1 323 ? -12.339 -5.704 24.591 1.00 82.44 323 GLN A N 1
ATOM 2436 C CA . GLN A 1 323 ? -11.678 -6.690 25.447 1.00 82.44 323 GLN A CA 1
ATOM 2437 C C . GLN A 1 323 ? -12.432 -6.773 26.783 1.00 82.44 323 GLN A C 1
ATOM 2439 O O . GLN A 1 323 ? -12.533 -5.752 27.464 1.00 82.44 323 GLN A O 1
ATOM 2444 N N . PRO A 1 324 ? -12.953 -7.950 27.186 1.00 78.25 324 PRO A N 1
ATOM 2445 C CA . PRO A 1 324 ? -13.577 -8.095 28.492 1.00 78.25 324 PRO A CA 1
ATOM 2446 C C . PRO A 1 324 ? -12.542 -7.757 29.561 1.00 78.25 324 PRO A C 1
ATOM 2448 O O . PRO A 1 324 ? -11.406 -8.239 29.503 1.00 78.25 324 PRO A O 1
ATOM 2451 N N . SER A 1 325 ? -12.919 -6.914 30.521 1.00 77.06 325 SER A N 1
ATOM 2452 C CA . SER A 1 325 ? -12.111 -6.634 31.701 1.00 77.06 325 SER A CA 1
ATOM 2453 C C . SER A 1 325 ? -11.861 -7.969 32.388 1.00 77.06 325 SER A C 1
ATOM 2455 O O . SER A 1 325 ? -12.742 -8.511 33.052 1.00 77.06 325 SER A O 1
ATOM 2457 N N . VAL A 1 326 ? -10.675 -8.544 32.189 1.00 72.31 326 VAL A N 1
ATOM 2458 C CA . VAL A 1 326 ? -10.219 -9.670 32.995 1.00 72.31 326 VAL A CA 1
ATOM 2459 C C . VAL A 1 326 ? -10.005 -9.086 34.382 1.00 72.31 326 VAL A C 1
ATOM 2461 O O . VAL A 1 326 ? -8.942 -8.547 34.684 1.00 72.31 326 VAL A O 1
ATOM 2464 N N . VAL A 1 327 ? -11.069 -9.100 35.185 1.00 68.12 327 VAL A N 1
ATOM 2465 C CA . VAL A 1 327 ? -11.011 -8.818 36.612 1.00 68.12 327 VAL A CA 1
ATOM 2466 C C . VAL A 1 327 ? -10.164 -9.940 37.193 1.00 68.12 327 VAL A C 1
ATOM 2468 O O . VAL A 1 327 ? -10.626 -11.063 37.369 1.00 68.12 327 VAL A O 1
ATOM 2471 N N . THR A 1 328 ? -8.876 -9.668 37.379 1.00 70.12 328 THR A N 1
ATOM 2472 C CA . THR A 1 328 ? -8.007 -10.524 38.177 1.00 70.12 328 THR A CA 1
ATOM 2473 C C . THR A 1 328 ? -8.470 -10.391 39.621 1.00 70.12 328 THR A C 1
ATOM 2475 O O . THR A 1 328 ? -8.207 -9.361 40.242 1.00 70.12 328 THR A O 1
ATOM 2478 N N . ALA A 1 329 ? -9.229 -11.388 40.079 1.00 59.97 329 ALA A N 1
ATOM 2479 C CA . ALA A 1 329 ? -9.513 -11.633 41.488 1.00 59.97 329 ALA A CA 1
ATOM 2480 C C . ALA A 1 329 ? -8.253 -12.116 42.218 1.00 59.97 329 ALA A C 1
ATOM 2482 O O . ALA A 1 329 ? -7.417 -12.786 41.561 1.00 59.97 329 ALA A O 1
#

Secondary structure (DSSP, 8-state):
--PPP--------------PPPPPP-------PPPP-PPPPPPP-----------------------PPPPPPPP--------------------------------------THHHHHHHHHHHHHHHSPPSS-SS--SHHHHHHHHHTTHHHHHHHHHHHHH--SHHHHHHHHHHHHHHHHHHHHHH--GGGHHHHHHHHHHHHHHHHHHHHHHHT-PPPHHHHHHHHHHTTT-HHHHHHHHHHHHHHHHHHHHHH-GGGHHHHHHHHHHHHHHHHHH-TTSTTTTT-TTHHHHHHHHHHHHHHT-HHHHHHHHHHHHHHS------

Sequence (329 aa):
MAVAPDGPLTPVRWRVARRSWPHPRVIKAQASSQPEYAGPVLPHFHKNLRPHIAEPQQVAPVHRAVVVPKPLPAASASMSQQETAVQAVKPVLSARRAPRVPVRPLAPRRRRGPFRGLGRALRGLGSRLGPKGPGHHDQVISERLLNVATCAPFFQAGGRILRLCRSAAARRFGWAFVAVGCIASLYHSSWGRARPALRKLDYWAIALASMVLRSAVVGPAPAWLAAAMVAAIPFKPAAVSSVNFAAAEARYLALALGHPHLRPTFAAHVGCSAAATACFLDHSPVMAWNPFAHAMFHAFSAASFLAMPAALNHVTELAALTQPSVVTA

Radius of gyration: 33.63 Å; chains: 1; bounding box: 82×100×97 Å